Protein AF-0000000082576721 (afdb_homodimer)

pLDDT: mean 96.56, std 5.92, range [49.25, 98.94]

Organism: NCBI:txid68569

InterPro domains:
  IPR004360 Glyoxalase/fosfomycin resistance/dioxygenase domain [PF00903] (8-111)
  IPR029068 Glyoxalase/Bleomycin resistance protein/Dihydroxybiphenyl dioxygenase [G3DSA:3.10.180.10] (2-117)
  IPR029068 Glyoxalase/Bleomycin resistance protein/Dihydroxybiphenyl dioxygenase [SSF54593] (7-113)
  IPR037523 Vicinal oxygen chelate (VOC), core domain [PS51819] (2-115)

Radius of gyration: 17.04 Å; Cα contacts (8 Å, |Δi|>4): 526; chains: 2; bounding box: 40×46×40 Å

Secondary structure (DSSP, 8-state):
----EEEEEEEESSHHHHHHHHHHHT-EEEEE-SSEEEEE-SSS-EEEEEEPPTT-S-TT----EEEEE-S-HHHHHHHTGGGBSSTT-SEE-TTSEEEEEEE-TT--EEEEEEE--/----EEEEEEEESSHHHHHHHHHHHT-EEEEE-SSEEEEE-SSS-EEEEEEPPTT-S-TT----EEEEE-S-HHHHHHHTGGGBSSTT-SEE-TTSEEEEEEE-TT--EEEEEEE--

Solvent-accessible surface area (backbone atoms only — not comparable to full-atom values): 12532 Å² total; per-residue (Å²): 134,86,61,44,36,37,27,38,31,42,54,24,88,47,57,66,60,42,49,55,53,44,39,54,62,53,37,41,85,73,45,79,65,82,60,34,34,36,32,29,50,89,70,49,39,46,38,33,41,30,61,40,61,87,80,47,74,43,84,90,45,41,67,43,34,36,39,36,36,28,86,56,39,67,63,41,42,67,61,43,56,91,53,42,66,48,89,80,44,68,39,79,43,95,88,45,29,35,30,39,39,32,64,47,90,63,37,36,40,36,33,37,19,33,78,54,132,132,87,60,44,36,36,28,40,31,42,53,24,90,48,57,66,62,43,49,54,51,45,40,55,63,54,37,40,84,73,45,80,66,82,59,34,33,35,32,27,50,90,68,48,39,45,39,33,41,30,61,40,61,87,81,47,74,43,83,92,45,38,67,41,32,36,38,36,36,28,86,56,41,66,65,42,44,68,60,42,56,90,53,41,68,47,89,82,43,69,38,79,44,94,88,46,30,34,29,38,40,34,65,47,91,64,37,36,39,37,33,38,20,34,78,53,130

Sequence (234 aa):
MEEHRATTILPCNDLNASLAFYVRLGFRLVSDYGDYKILDDGKGWHLHLNKAVLGWLVPGHNPFGIYLYTDDVDGVADRVRELIIEKEGPSLKPWGCYEFAVSDPDGTLVRIGRIASMEEHRATTILPCNDLNASLAFYVRLGFRLVSDYGDYKILDDGKGWHLHLNKAVLGWLVPGHNPFGIYLYTDDVDGVADRVRELIIEKEGPSLKPWGCYEFAVSDPDGTLVRIGRIAS

Nearest PDB structures (foldseek):
  2zw7-assembly1_B  TM=7.803E-01  e=1.151E-06  Streptomyces verticillus
  2qnt-assembly1_A-2  TM=7.579E-01  e=8.924E-07  Agrobacterium fabrum str. C58
  2i7r-assembly1_B  TM=7.294E-01  e=2.630E-06  Streptococcus pneumoniae
  2p7k-assembly1_B  TM=6.950E-01  e=2.012E-05  Listeria monocytogenes EGD-e
  2p7q-assembly4_D-2  TM=6.698E-01  e=5.221E-05  Listeria monocytogenes EGD-e

Foldseek 3Di:
DDDDDDEEEAEDQDPVQQQVQVVLLQKDWDDPPPQKTWIDNVPDHTYIYGHDDPPPQDAPPDPAEEEAEDPPQVVSCVSQVVQWPDPVGFDADPVQKGWTWGAGPSGYIYIYIYRHD/DDDDDDEEEAEDQDPVQQQVQVVLLQKDWDDPPPQKTWIDNVPDHTYIYGHDDPPPQDAPDDPAEEEAEDPPQVVSCVSQVVQWPDPVGFDADPVQKGWTWGAGPSGYIYIYIYGHD

Structure (mmCIF, N/CA/C/O backbone):
data_AF-0000000082576721-model_v1
#
loop_
_entity.id
_entity.type
_entity.pdbx_description
1 polymer 'Catechol 2,3-dioxygenase-like lactoylglutathione lyase family enzyme'
#
loop_
_atom_site.group_PDB
_atom_site.id
_atom_site.type_symbol
_atom_site.label_atom_id
_atom_site.label_alt_id
_atom_site.label_comp_id
_atom_site.label_asym_id
_atom_site.label_entity_id
_atom_site.label_seq_id
_atom_site.pdbx_PDB_ins_code
_atom_site.Cartn_x
_atom_site.Cartn_y
_atom_site.Cartn_z
_atom_site.occupancy
_atom_site.B_iso_or_equiv
_atom_site.auth_seq_id
_atom_site.auth_comp_id
_atom_site.auth_asym_id
_atom_site.auth_atom_id
_atom_site.pdbx_PDB_model_num
ATOM 1 N N . MET A 1 1 ? 10.344 -15.07 14.945 1 49.25 1 MET A N 1
ATOM 2 C CA . MET A 1 1 ? 8.906 -14.812 14.836 1 49.25 1 MET A CA 1
ATOM 3 C C . MET A 1 1 ? 8.523 -14.547 13.383 1 49.25 1 MET A C 1
ATOM 5 O O . MET A 1 1 ? 9.281 -13.922 12.641 1 49.25 1 MET A O 1
ATOM 9 N N . GLU A 1 2 ? 7.441 -15.297 12.859 1 69.56 2 GLU A N 1
ATOM 10 C CA . GLU A 1 2 ? 6.984 -15.43 11.477 1 69.56 2 GLU A CA 1
ATOM 11 C C . GLU A 1 2 ? 6.391 -14.117 10.969 1 69.56 2 GLU A C 1
ATOM 13 O O . GLU A 1 2 ? 5.539 -13.516 11.625 1 69.56 2 GLU A O 1
ATOM 18 N N . GLU A 1 3 ? 7.152 -13.43 10.055 1 89.75 3 GLU A N 1
ATOM 19 C CA . GLU A 1 3 ? 6.656 -12.18 9.5 1 89.75 3 GLU A CA 1
ATOM 20 C C . GLU A 1 3 ? 5.445 -12.414 8.602 1 89.75 3 GLU A C 1
ATOM 22 O O . GLU A 1 3 ? 5.488 -13.258 7.707 1 89.75 3 GLU A O 1
ATOM 27 N N . HIS A 1 4 ? 4.309 -11.82 8.945 1 97.69 4 HIS A N 1
ATOM 28 C CA . HIS A 1 4 ? 3.1 -11.867 8.133 1 97.69 4 HIS A CA 1
ATOM 29 C C . HIS A 1 4 ? 2.422 -10.508 8.07 1 97.69 4 HIS A C 1
ATOM 31 O O . HIS A 1 4 ? 1.721 -10.109 9 1 97.69 4 HIS A O 1
ATOM 37 N N . ARG A 1 5 ? 2.73 -9.789 6.941 1 98.12 5 ARG A N 1
ATOM 38 C CA . ARG A 1 5 ? 2.178 -8.445 6.77 1 98.12 5 ARG A CA 1
ATOM 39 C C . ARG A 1 5 ? 2.133 -8.055 5.297 1 98.12 5 ARG A C 1
ATOM 41 O O . ARG A 1 5 ? 2.943 -8.531 4.496 1 98.12 5 ARG A O 1
ATOM 48 N N . ALA A 1 6 ? 1.18 -7.297 4.938 1 98.75 6 ALA A N 1
ATOM 49 C CA . ALA A 1 6 ? 1.124 -6.656 3.627 1 98.75 6 ALA A CA 1
ATOM 50 C C . ALA A 1 6 ? 1.754 -5.266 3.668 1 98.75 6 ALA A C 1
ATOM 52 O O . ALA A 1 6 ? 1.408 -4.449 4.523 1 98.75 6 ALA A O 1
ATOM 53 N N . THR A 1 7 ? 2.688 -5.039 2.785 1 98.81 7 THR A N 1
ATOM 54 C CA . THR A 1 7 ? 3.391 -3.762 2.793 1 98.81 7 THR A CA 1
ATOM 55 C C . THR A 1 7 ? 3.295 -3.086 1.428 1 98.81 7 THR A C 1
ATOM 57 O O . THR A 1 7 ? 3.453 -3.736 0.393 1 98.81 7 THR A O 1
ATOM 60 N N . THR A 1 8 ? 2.982 -1.83 1.458 1 98.88 8 THR A N 1
ATOM 61 C CA . THR A 1 8 ? 2.928 -1.017 0.248 1 98.88 8 THR A CA 1
ATOM 62 C C . THR A 1 8 ? 4.324 -0.811 -0.33 1 98.88 8 THR A C 1
ATOM 64 O O . THR A 1 8 ? 5.273 -0.54 0.409 1 98.88 8 THR A O 1
ATOM 67 N N . ILE A 1 9 ? 4.488 -0.984 -1.57 1 98.75 9 ILE A N 1
ATOM 68 C CA . ILE A 1 9 ? 5.652 -0.532 -2.32 1 98.75 9 ILE A CA 1
ATOM 69 C C . ILE A 1 9 ? 5.289 0.698 -3.15 1 98.75 9 ILE A C 1
ATOM 71 O O . ILE A 1 9 ? 4.551 0.596 -4.129 1 98.75 9 ILE A O 1
ATOM 75 N N . LEU A 1 10 ? 5.82 1.756 -2.771 1 98.56 10 LEU A N 1
ATOM 76 C CA . LEU A 1 10 ? 5.445 3.029 -3.373 1 98.56 10 LEU A CA 1
ATOM 77 C C . LEU A 1 10 ? 6.5 3.494 -4.371 1 98.56 10 LEU A C 1
ATOM 79 O O . LEU A 1 10 ? 7.664 3.678 -4.008 1 98.56 10 LEU A O 1
ATOM 83 N N . PRO A 1 11 ? 6.117 3.664 -5.641 1 98.31 11 PRO A N 1
ATOM 84 C CA . PRO A 1 11 ? 7.039 4.246 -6.613 1 98.31 11 PRO A CA 1
ATOM 85 C C . PRO A 1 11 ? 7.273 5.738 -6.387 1 98.31 11 PRO A C 1
ATOM 87 O O . PRO A 1 11 ? 6.34 6.469 -6.059 1 98.31 11 PRO A O 1
ATOM 90 N N . CYS A 1 12 ? 8.469 6.125 -6.523 1 98.25 12 CYS A N 1
ATOM 91 C CA . CYS A 1 12 ? 8.852 7.508 -6.266 1 98.25 12 CYS A CA 1
ATOM 92 C C . CYS A 1 12 ? 9.68 8.07 -7.414 1 98.25 12 CYS A C 1
ATOM 94 O O . CYS A 1 12 ? 10.656 7.449 -7.844 1 98.25 12 CYS A O 1
ATOM 96 N N . ASN A 1 13 ? 9.258 9.242 -7.926 1 97.75 13 ASN A N 1
ATOM 97 C CA . ASN A 1 13 ? 10.094 9.93 -8.898 1 97.75 13 ASN A CA 1
ATOM 98 C C . ASN A 1 13 ? 11.391 10.438 -8.266 1 97.75 13 ASN A C 1
ATOM 100 O O . ASN A 1 13 ? 12.438 10.438 -8.914 1 97.75 13 ASN A O 1
ATOM 104 N N . ASP A 1 14 ? 11.344 10.906 -7.086 1 98 14 ASP A N 1
ATOM 105 C CA . ASP A 1 14 ? 12.461 11.383 -6.277 1 98 14 ASP A CA 1
ATOM 106 C C . ASP A 1 14 ? 12.477 10.711 -4.906 1 98 14 ASP A C 1
ATOM 108 O O . ASP A 1 14 ? 11.766 11.141 -3.992 1 98 14 ASP A O 1
ATOM 112 N N . LEU A 1 15 ? 13.367 9.719 -4.727 1 98.31 15 LEU A N 1
ATOM 113 C CA . LEU A 1 15 ? 13.398 8.898 -3.523 1 98.31 15 LEU A CA 1
ATOM 114 C C . LEU A 1 15 ? 13.758 9.734 -2.303 1 98.31 15 LEU A C 1
ATOM 116 O O . LEU A 1 15 ? 13.25 9.5 -1.206 1 98.31 15 LEU A O 1
ATOM 120 N N . ASN A 1 16 ? 14.633 10.633 -2.52 1 98.38 16 ASN A N 1
ATOM 121 C CA . ASN A 1 16 ? 15.031 11.469 -1.396 1 98.38 16 ASN A CA 1
ATOM 122 C C . ASN A 1 16 ? 13.883 12.352 -0.907 1 98.38 16 ASN A C 1
ATOM 124 O O . ASN A 1 16 ? 13.68 12.5 0.299 1 98.38 16 ASN A O 1
ATOM 128 N N . ALA A 1 17 ? 13.141 12.961 -1.809 1 98.56 17 ALA A N 1
ATOM 129 C CA . ALA A 1 17 ? 11.984 13.773 -1.44 1 98.56 17 ALA A CA 1
ATOM 130 C C . ALA A 1 17 ? 10.93 12.93 -0.731 1 98.56 17 ALA A C 1
ATOM 132 O O . ALA A 1 17 ? 10.352 13.359 0.27 1 98.56 17 ALA A O 1
ATOM 133 N N . SER A 1 18 ? 10.703 11.742 -1.278 1 98.75 18 SER A N 1
ATOM 134 C CA . SER A 1 18 ? 9.734 10.844 -0.664 1 98.75 18 SER A CA 1
ATOM 135 C C . SER A 1 18 ? 10.18 10.406 0.726 1 98.75 18 SER A C 1
ATOM 137 O O . SER A 1 18 ? 9.391 10.406 1.67 1 98.75 18 SER A O 1
ATOM 139 N N . LEU A 1 19 ? 11.453 10.016 0.826 1 98.81 19 LEU A N 1
ATOM 140 C CA . LEU A 1 19 ? 11.984 9.625 2.129 1 98.81 19 LEU A CA 1
ATOM 141 C C . LEU A 1 19 ? 11.789 10.742 3.148 1 98.81 19 LEU A C 1
ATOM 143 O O . LEU A 1 19 ? 11.305 10.5 4.254 1 98.81 19 LEU A O 1
ATOM 147 N N . ALA A 1 20 ? 12.141 11.969 2.816 1 98.81 20 ALA A N 1
ATOM 148 C CA . ALA A 1 20 ? 12 13.117 3.713 1 98.81 20 ALA A CA 1
ATOM 149 C C . ALA A 1 20 ? 10.547 13.305 4.141 1 98.81 20 ALA A C 1
ATOM 151 O O . ALA A 1 20 ? 10.273 13.57 5.309 1 98.81 20 ALA A O 1
ATOM 152 N N . PHE A 1 21 ? 9.672 13.133 3.209 1 98.88 21 PHE A N 1
ATOM 153 C CA . PHE A 1 21 ? 8.242 13.273 3.463 1 98.88 21 PHE A CA 1
ATOM 154 C C . PHE A 1 21 ? 7.766 12.25 4.488 1 98.88 21 PHE A C 1
ATOM 156 O O . PHE A 1 21 ? 7.133 12.609 5.484 1 98.88 21 PHE A O 1
ATOM 163 N N . TYR A 1 22 ? 8.062 11.031 4.281 1 98.88 22 TYR A N 1
ATOM 164 C CA . TYR A 1 22 ? 7.535 9.969 5.133 1 98.88 22 TYR A CA 1
ATOM 165 C C . TYR A 1 22 ? 8.234 9.961 6.484 1 98.88 22 TYR A C 1
ATOM 167 O O . TYR A 1 22 ? 7.637 9.594 7.5 1 98.88 22 TYR A O 1
ATOM 175 N N . VAL A 1 23 ? 9.516 10.375 6.535 1 98.81 23 VAL A N 1
ATOM 176 C CA . VAL A 1 23 ? 10.18 10.547 7.82 1 98.81 23 VAL A CA 1
ATOM 177 C C . VAL A 1 23 ? 9.453 11.617 8.633 1 98.81 23 VAL A C 1
ATOM 179 O O . VAL A 1 23 ? 9.266 11.461 9.844 1 98.81 23 VAL A O 1
ATOM 182 N N . ARG A 1 24 ? 9.008 12.672 7.969 1 98.5 24 ARG A N 1
ATOM 183 C CA . ARG A 1 24 ? 8.258 13.727 8.648 1 98.5 24 ARG A CA 1
ATOM 184 C C . ARG A 1 24 ? 6.961 13.18 9.234 1 98.5 24 ARG A C 1
ATOM 186 O O . ARG A 1 24 ? 6.516 13.633 10.297 1 98.5 24 ARG A O 1
ATOM 193 N N . LEU A 1 25 ? 6.414 12.219 8.594 1 98.62 25 LEU A N 1
ATOM 194 C CA . LEU A 1 25 ? 5.176 11.625 9.094 1 98.62 25 LEU A CA 1
ATOM 195 C C . LEU A 1 25 ? 5.441 10.75 10.312 1 98.62 25 LEU A C 1
ATOM 197 O O . LEU A 1 25 ? 4.523 10.453 11.078 1 98.62 25 LEU A O 1
ATOM 201 N N . GLY A 1 26 ? 6.664 10.203 10.414 1 98.56 26 GLY A N 1
ATOM 202 C CA . GLY A 1 26 ? 6.977 9.383 11.57 1 98.56 26 GLY A CA 1
ATOM 203 C C . GLY A 1 26 ? 7.676 8.086 11.211 1 98.56 26 GLY A C 1
ATOM 204 O O . GLY A 1 26 ? 8.016 7.297 12.094 1 98.56 26 GLY A O 1
ATOM 205 N N . PHE A 1 27 ? 7.891 7.898 9.938 1 98.81 27 PHE A N 1
ATOM 206 C CA . PHE A 1 27 ? 8.656 6.73 9.523 1 98.81 27 PHE A CA 1
ATOM 207 C C . PHE A 1 27 ? 10.148 6.938 9.781 1 98.81 27 PHE A C 1
ATOM 209 O O . PHE A 1 27 ? 10.594 8.07 9.969 1 98.81 27 PHE A O 1
ATOM 216 N N . ARG A 1 28 ? 10.828 5.805 9.781 1 98.69 28 ARG A N 1
ATOM 217 C CA . ARG A 1 28 ? 12.289 5.789 9.812 1 98.69 28 ARG A CA 1
ATOM 218 C C . ARG A 1 28 ? 12.852 4.871 8.727 1 98.69 28 ARG A C 1
ATOM 220 O O . ARG A 1 28 ? 12.242 3.857 8.391 1 98.69 28 ARG A O 1
ATOM 227 N N . LEU A 1 29 ? 13.961 5.242 8.219 1 98.75 29 LEU A N 1
ATOM 228 C CA . LEU A 1 29 ? 14.672 4.398 7.266 1 98.75 29 LEU A CA 1
ATOM 229 C C . LEU A 1 29 ? 15.289 3.188 7.965 1 98.75 29 LEU A C 1
ATOM 231 O O . LEU A 1 29 ? 16.062 3.34 8.906 1 98.75 29 LEU A O 1
ATOM 235 N N . VAL A 1 30 ? 14.977 2.037 7.539 1 98.31 30 VAL A N 1
ATOM 236 C CA . VAL A 1 30 ? 15.445 0.795 8.148 1 98.31 30 VAL A CA 1
ATOM 237 C C . VAL A 1 30 ? 16.516 0.162 7.266 1 98.31 30 VAL A C 1
ATOM 239 O O . VAL A 1 30 ? 17.484 -0.405 7.77 1 98.31 30 VAL A O 1
ATOM 242 N N . SER A 1 31 ? 16.266 0.144 6.02 1 97.81 31 SER A N 1
ATOM 243 C CA . SER A 1 31 ? 17.203 -0.39 5.043 1 97.81 31 SER A CA 1
ATOM 244 C C . SER A 1 31 ? 17.266 0.488 3.797 1 97.81 31 SER A C 1
ATOM 246 O O . SER A 1 31 ? 16.234 0.991 3.334 1 97.81 31 SER A O 1
ATOM 248 N N . ASP A 1 32 ? 18.469 0.645 3.26 1 98.06 32 ASP A N 1
ATOM 249 C CA . ASP A 1 32 ? 18.719 1.445 2.066 1 98.06 32 ASP A CA 1
ATOM 250 C C . ASP A 1 32 ? 19.469 0.634 1.013 1 98.06 32 ASP A C 1
ATOM 252 O O . ASP A 1 32 ? 20.656 0.361 1.165 1 98.06 32 ASP A O 1
ATOM 256 N N . TYR A 1 33 ? 18.719 0.35 -0.047 1 96.69 33 TYR A N 1
ATOM 257 C CA . TYR A 1 33 ? 19.312 -0.427 -1.132 1 96.69 33 TYR A CA 1
ATOM 258 C C . TYR A 1 33 ? 19.469 0.422 -2.389 1 96.69 33 TYR A C 1
ATOM 260 O O . TYR A 1 33 ? 19.359 -0.088 -3.506 1 96.69 33 TYR A O 1
ATOM 268 N N . GLY A 1 34 ? 19.672 1.679 -2.166 1 97.06 34 GLY A N 1
ATOM 269 C CA . GLY A 1 34 ? 19.781 2.607 -3.279 1 97.06 34 GLY A CA 1
ATOM 270 C C . GLY A 1 34 ? 18.438 2.984 -3.879 1 97.06 34 GLY A C 1
ATOM 271 O O . GLY A 1 34 ? 17.781 3.9 -3.393 1 97.06 34 GLY A O 1
ATOM 272 N N . ASP A 1 35 ? 18.016 2.135 -4.84 1 97.5 35 ASP A N 1
ATOM 273 C CA . ASP A 1 35 ? 16.766 2.439 -5.527 1 97.5 35 ASP A CA 1
ATOM 274 C C . ASP A 1 35 ? 15.578 1.782 -4.824 1 97.5 35 ASP A C 1
ATOM 276 O O . ASP A 1 35 ? 14.461 1.81 -5.332 1 97.5 35 ASP A O 1
ATOM 280 N N . TYR A 1 36 ? 15.883 1.23 -3.695 1 98.06 36 TYR A N 1
ATOM 281 C CA . TYR A 1 36 ? 14.875 0.569 -2.875 1 98.06 36 TYR A CA 1
ATOM 282 C C . TYR A 1 36 ? 15.117 0.83 -1.394 1 98.06 36 TYR A C 1
ATOM 284 O O . TYR A 1 36 ? 16.219 0.583 -0.886 1 98.06 36 TYR A O 1
ATOM 292 N N . LYS A 1 37 ? 14.117 1.356 -0.72 1 98.69 37 LYS A N 1
ATOM 293 C CA . LYS A 1 37 ? 14.25 1.724 0.687 1 98.69 37 LYS A CA 1
ATOM 294 C C . LYS A 1 37 ? 13.133 1.114 1.522 1 98.69 37 LYS A C 1
ATOM 296 O O . LYS A 1 37 ? 11.977 1.076 1.09 1 98.69 37 LYS A O 1
ATOM 301 N N . ILE A 1 38 ? 13.5 0.633 2.643 1 98.62 38 ILE A N 1
ATOM 302 C CA . ILE A 1 38 ? 12.531 0.065 3.578 1 98.62 38 ILE A CA 1
ATOM 303 C C . ILE A 1 38 ? 12.398 0.975 4.797 1 98.62 38 ILE A C 1
ATOM 305 O O . ILE A 1 38 ? 13.398 1.387 5.387 1 98.62 38 ILE A O 1
ATOM 309 N N . LEU A 1 39 ? 11.156 1.333 5.082 1 98.94 39 LEU A N 1
ATOM 310 C CA . LEU A 1 39 ? 10.844 2.205 6.211 1 98.94 39 LEU A CA 1
ATOM 311 C C . LEU A 1 39 ? 9.898 1.515 7.191 1 98.94 39 LEU A C 1
ATOM 313 O O . LEU A 1 39 ? 9.141 0.625 6.805 1 98.94 39 LEU A O 1
ATOM 317 N N . ASP A 1 40 ? 9.977 1.871 8.414 1 98.75 40 ASP A N 1
ATOM 318 C CA . ASP A 1 40 ? 8.953 1.562 9.406 1 98.75 40 ASP A CA 1
ATOM 319 C C . ASP A 1 40 ? 8.922 2.615 10.516 1 98.75 40 ASP A C 1
ATOM 321 O O . ASP A 1 40 ? 9.625 3.623 10.438 1 98.75 40 ASP A O 1
ATOM 325 N N . ASP A 1 41 ? 7.961 2.447 11.438 1 98.5 41 ASP A N 1
ATOM 326 C CA . ASP A 1 41 ? 7.926 3.408 12.539 1 98.5 41 ASP A CA 1
ATOM 327 C C . ASP A 1 41 ? 8.164 2.721 13.875 1 98.5 41 ASP A C 1
ATOM 329 O O . ASP A 1 41 ? 8.008 3.338 14.938 1 98.5 41 ASP A O 1
ATOM 333 N N . GLY A 1 42 ? 8.438 1.393 13.906 1 97.44 42 GLY A N 1
ATOM 334 C CA . GLY A 1 42 ? 8.68 0.628 15.117 1 97.44 42 GLY A CA 1
ATOM 335 C C . GLY A 1 42 ? 7.414 0.279 15.875 1 97.44 42 GLY A C 1
ATOM 336 O O . GLY A 1 42 ? 7.469 -0.348 16.938 1 97.44 42 GLY A O 1
ATOM 337 N N . LYS A 1 43 ? 6.32 0.685 15.352 1 97.19 43 LYS A N 1
ATOM 338 C CA . LYS A 1 43 ? 5.066 0.481 16.062 1 97.19 43 LYS A CA 1
ATOM 339 C C . LYS A 1 43 ? 4.074 -0.323 15.234 1 97.19 43 LYS A C 1
ATOM 341 O O . LYS A 1 43 ? 3.045 -0.771 15.742 1 97.19 43 LYS A O 1
ATOM 346 N N . GLY A 1 44 ? 4.348 -0.425 13.891 1 97.62 44 GLY A N 1
ATOM 347 C CA . GLY A 1 44 ? 3.42 -1.188 13.07 1 97.62 44 GLY A CA 1
ATOM 348 C C . GLY A 1 44 ? 3.342 -0.689 11.641 1 97.62 44 GLY A C 1
ATOM 349 O O . GLY A 1 44 ? 2.846 -1.395 10.758 1 97.62 44 GLY A O 1
ATOM 350 N N . TRP A 1 45 ? 3.814 0.521 11.391 1 98.69 45 TRP A N 1
ATOM 351 C CA . TRP A 1 45 ? 3.859 1.021 10.016 1 98.69 45 TRP A CA 1
ATOM 352 C C . TRP A 1 45 ? 5.043 0.429 9.266 1 98.69 45 TRP A C 1
ATOM 354 O O . TRP A 1 45 ? 6.16 0.39 9.781 1 98.69 45 TRP A O 1
ATOM 364 N N . HIS A 1 46 ? 4.73 -0.048 8.109 1 98.75 46 HIS A N 1
ATOM 365 C CA . HIS A 1 46 ? 5.754 -0.501 7.172 1 98.75 46 HIS A CA 1
ATOM 366 C C . HIS A 1 46 ? 5.504 0.053 5.773 1 98.75 46 HIS A C 1
ATOM 368 O O . HIS A 1 46 ? 4.359 0.135 5.328 1 98.75 46 HIS A O 1
ATOM 374 N N . LEU A 1 47 ? 6.59 0.404 5.125 1 98.88 47 LEU A N 1
ATOM 375 C CA . LEU A 1 47 ? 6.516 1.005 3.797 1 98.88 47 LEU A CA 1
ATOM 376 C C . LEU A 1 47 ? 7.793 0.736 3.008 1 98.88 47 LEU A C 1
ATOM 378 O O . LEU A 1 47 ? 8.898 0.846 3.547 1 98.88 47 LEU A O 1
ATOM 382 N N . HIS A 1 48 ? 7.648 0.329 1.834 1 98.88 48 HIS A N 1
ATOM 383 C CA . HIS A 1 48 ? 8.758 0.3 0.892 1 98.88 48 HIS A CA 1
ATOM 384 C C . HIS A 1 48 ? 8.656 1.436 -0.12 1 98.88 48 HIS A C 1
ATOM 386 O O . HIS A 1 48 ? 7.562 1.742 -0.604 1 98.88 48 HIS A O 1
ATOM 392 N N . LEU A 1 49 ? 9.758 2.059 -0.377 1 98.81 49 LEU A N 1
ATOM 393 C CA . LEU A 1 49 ? 9.883 3.018 -1.471 1 98.81 49 LEU A CA 1
ATOM 394 C C . LEU A 1 49 ? 10.781 2.467 -2.576 1 98.81 49 LEU A C 1
ATOM 396 O O . LEU A 1 49 ? 11.797 1.833 -2.299 1 98.81 49 LEU A O 1
ATOM 400 N N . ASN A 1 50 ? 10.391 2.654 -3.785 1 98.44 50 ASN A N 1
ATOM 401 C CA . ASN A 1 50 ? 11.266 2.287 -4.895 1 98.44 50 ASN A CA 1
ATOM 402 C C . ASN A 1 50 ? 11.266 3.355 -5.984 1 98.44 50 ASN A C 1
ATOM 404 O O . ASN A 1 50 ? 10.32 4.145 -6.086 1 98.44 50 ASN A O 1
ATOM 408 N N . LYS A 1 51 ? 12.375 3.342 -6.727 1 98.19 51 LYS A N 1
ATOM 409 C CA . LYS A 1 51 ? 12.469 4.285 -7.836 1 98.19 51 LYS A CA 1
ATOM 410 C C . LYS A 1 51 ? 11.438 3.973 -8.914 1 98.19 51 LYS A C 1
ATOM 412 O O . LYS A 1 51 ? 11.391 2.854 -9.43 1 98.19 51 LYS A O 1
ATOM 417 N N . ALA A 1 52 ? 10.664 5.008 -9.25 1 97.5 52 ALA A N 1
ATOM 418 C CA . ALA A 1 52 ? 9.641 4.824 -10.281 1 97.5 52 ALA A CA 1
ATOM 419 C C . ALA A 1 52 ? 10.273 4.734 -11.664 1 97.5 52 ALA A C 1
ATOM 421 O O . ALA A 1 52 ? 11.305 5.363 -11.93 1 97.5 52 ALA A O 1
ATOM 422 N N . VAL A 1 53 ? 9.602 3.928 -12.484 1 94.88 53 VAL A N 1
ATOM 423 C CA . VAL A 1 53 ? 9.93 4.016 -13.898 1 94.88 53 VAL A CA 1
ATOM 424 C C . VAL A 1 53 ? 9.594 5.41 -14.422 1 94.88 53 VAL A C 1
ATOM 426 O O . VAL A 1 53 ? 8.5 5.922 -14.18 1 94.88 53 VAL A O 1
ATOM 429 N N . LEU A 1 54 ? 10.57 5.922 -15.109 1 92.94 54 LEU A N 1
ATOM 430 C CA . LEU A 1 54 ? 10.391 7.285 -15.586 1 92.94 54 LEU A CA 1
ATOM 431 C C . LEU A 1 54 ? 9.117 7.41 -16.422 1 92.94 54 LEU A C 1
ATOM 433 O O . LEU A 1 54 ? 8.875 6.605 -17.312 1 92.94 54 LEU A O 1
ATOM 437 N N . GLY A 1 55 ? 8.305 8.352 -16.047 1 92.31 55 GLY A N 1
ATOM 438 C CA . GLY A 1 55 ? 7.113 8.648 -16.828 1 92.31 55 GLY A CA 1
ATOM 439 C C . GLY A 1 55 ? 5.891 7.875 -16.375 1 92.31 55 GLY A C 1
ATOM 440 O O . GLY A 1 55 ? 4.781 8.133 -16.844 1 92.31 55 GLY A O 1
ATOM 441 N N . TRP A 1 56 ? 6.043 6.996 -15.438 1 92.88 56 TRP A N 1
ATOM 442 C CA . TRP A 1 56 ? 4.926 6.141 -15.062 1 92.88 56 TRP A CA 1
ATOM 443 C C . TRP A 1 56 ? 4.059 6.812 -14 1 92.88 56 TRP A C 1
ATOM 445 O O . TRP A 1 56 ? 2.893 6.449 -13.828 1 92.88 56 TRP A O 1
ATOM 455 N N . LEU A 1 57 ? 4.621 7.668 -13.242 1 93.38 57 LEU A N 1
ATOM 456 C CA . LEU A 1 57 ? 3.842 8.492 -12.328 1 93.38 57 LEU A CA 1
ATOM 457 C C . LEU A 1 57 ? 3.451 9.812 -12.984 1 93.38 57 LEU A C 1
ATOM 459 O O . LEU A 1 57 ? 4.301 10.68 -13.211 1 93.38 57 LEU A O 1
ATOM 463 N N . VAL A 1 58 ? 2.189 9.906 -13.188 1 86.69 58 VAL A N 1
ATOM 464 C CA . VAL A 1 58 ? 1.69 11.094 -13.867 1 86.69 58 VAL A CA 1
ATOM 465 C C . VAL A 1 58 ? 1.291 12.148 -12.836 1 86.69 58 VAL A C 1
ATOM 467 O O . VAL A 1 58 ? 0.41 11.914 -12.008 1 86.69 58 VAL A O 1
ATOM 470 N N . PRO A 1 59 ? 1.927 13.305 -12.93 1 88.19 59 PRO A N 1
ATOM 471 C CA . PRO A 1 59 ? 1.588 14.352 -11.969 1 88.19 59 PRO A CA 1
ATOM 472 C C . PRO A 1 59 ? 0.099 14.695 -11.961 1 88.19 59 PRO A C 1
ATOM 474 O O . PRO A 1 59 ? -0.507 14.844 -13.031 1 88.19 59 PRO A O 1
ATOM 477 N N . GLY A 1 60 ? -0.45 14.75 -10.828 1 89.19 60 GLY A N 1
ATOM 478 C CA . GLY A 1 60 ? -1.836 15.164 -10.68 1 89.19 60 GLY A CA 1
ATOM 479 C C . GLY A 1 60 ? -2.822 14.031 -10.906 1 89.19 60 GLY A C 1
ATOM 480 O O . GLY A 1 60 ? -4.031 14.219 -10.75 1 89.19 60 GLY A O 1
ATOM 481 N N . HIS A 1 61 ? -2.322 12.859 -11.297 1 91.06 61 HIS A N 1
ATOM 482 C CA . HIS A 1 61 ? -3.193 11.727 -11.594 1 91.06 61 HIS A CA 1
ATOM 483 C C . HIS A 1 61 ? -2.721 10.469 -10.875 1 91.06 61 HIS A C 1
ATOM 485 O O . HIS A 1 61 ? -2.693 9.383 -11.461 1 91.06 61 HIS A O 1
ATOM 491 N N . ASN A 1 62 ? -2.264 10.672 -9.711 1 93.88 62 ASN A N 1
ATOM 492 C CA . ASN A 1 62 ? -1.879 9.5 -8.922 1 93.88 62 ASN A CA 1
ATOM 493 C C . ASN A 1 62 ? -3.064 8.93 -8.156 1 93.88 62 ASN A C 1
ATOM 495 O O . ASN A 1 62 ? -3.559 9.555 -7.215 1 93.88 62 ASN A O 1
ATOM 499 N N . PRO A 1 63 ? -3.518 7.738 -8.531 1 94.56 63 PRO A N 1
ATOM 500 C CA . PRO A 1 63 ? -4.73 7.203 -7.902 1 94.56 63 PRO A CA 1
ATOM 501 C C . PRO A 1 63 ? -4.438 6.422 -6.625 1 94.56 63 PRO A C 1
ATOM 503 O O . PRO A 1 63 ? -5.363 5.949 -5.957 1 94.56 63 PRO A O 1
ATOM 506 N N . PHE A 1 64 ? -3.307 6.242 -6.258 1 95.69 64 PHE A N 1
ATOM 507 C CA . PHE A 1 64 ? -2.92 5.352 -5.172 1 95.69 64 PHE A CA 1
ATOM 508 C C . PHE A 1 64 ? -3.059 6.047 -3.822 1 95.69 64 PHE A C 1
ATOM 510 O O . PHE A 1 64 ? -2.98 7.273 -3.74 1 95.69 64 PHE A O 1
ATOM 517 N N . GLY A 1 65 ? -3.34 5.23 -2.812 1 98.06 65 GLY A N 1
ATOM 518 C CA . GLY A 1 65 ? -3.453 5.762 -1.463 1 98.06 65 GLY A CA 1
ATOM 519 C C . GLY A 1 65 ? -2.881 4.836 -0.407 1 98.06 65 GLY A C 1
ATOM 520 O O . GLY A 1 65 ? -2.609 3.666 -0.682 1 98.06 65 GLY A O 1
ATOM 521 N N . ILE A 1 66 ? -2.631 5.371 0.737 1 98.75 66 ILE A N 1
ATOM 522 C CA . ILE A 1 66 ? -2.24 4.66 1.949 1 98.75 66 ILE A CA 1
ATOM 523 C C . ILE A 1 66 ? -3.064 5.164 3.131 1 98.75 66 ILE A C 1
ATOM 525 O O . ILE A 1 66 ? -3.33 6.363 3.244 1 98.75 66 ILE A O 1
ATOM 529 N N . TYR A 1 67 ? -3.494 4.25 3.922 1 98.81 67 TYR A N 1
ATOM 530 C CA . TYR A 1 67 ? -4.109 4.613 5.191 1 98.81 67 TYR A CA 1
ATOM 531 C C . TYR A 1 67 ? -3.199 4.258 6.359 1 98.81 67 TYR A C 1
ATOM 533 O O . TYR A 1 67 ? -2.867 3.086 6.562 1 98.81 67 TYR A O 1
ATOM 541 N N . LEU A 1 68 ? -2.783 5.223 7.078 1 98.88 68 LEU A N 1
ATOM 542 C CA . LEU A 1 68 ? -2.012 5.027 8.305 1 98.88 68 LEU A CA 1
ATOM 543 C C . LEU A 1 68 ? -2.916 5.078 9.531 1 98.88 68 LEU A C 1
ATOM 545 O O . LEU A 1 68 ? -3.299 6.16 9.984 1 98.88 68 LEU A O 1
ATOM 549 N N . TYR A 1 69 ? -3.197 3.928 10.039 1 98.75 69 TYR A N 1
ATOM 550 C CA . TYR A 1 69 ? -3.979 3.838 11.266 1 98.75 69 TYR A CA 1
ATOM 551 C C . TYR A 1 69 ? -3.123 4.18 12.484 1 98.75 69 TYR A C 1
ATOM 553 O O . TYR A 1 69 ? -2.031 3.631 12.656 1 98.75 69 TYR A O 1
ATOM 561 N N . THR A 1 70 ? -3.586 5.078 13.281 1 98.5 70 THR A N 1
ATOM 562 C CA . THR A 1 70 ? -2.896 5.43 14.516 1 98.5 70 THR A CA 1
ATOM 563 C C . THR A 1 70 ? -3.854 6.102 15.5 1 98.5 70 THR A C 1
ATOM 565 O O . THR A 1 70 ? -4.75 6.844 15.086 1 98.5 70 THR A O 1
ATOM 568 N N . ASP A 1 71 ? -3.629 5.828 16.75 1 97.5 71 ASP A N 1
ATOM 569 C CA . ASP A 1 71 ? -4.395 6.539 17.766 1 97.5 71 ASP A CA 1
ATOM 570 C C . ASP A 1 71 ? -3.912 7.98 17.906 1 97.5 71 ASP A C 1
ATOM 572 O O . ASP A 1 71 ? -4.656 8.852 18.375 1 97.5 71 ASP A O 1
ATOM 576 N N . ASP A 1 72 ? -2.67 8.242 17.469 1 97.75 72 ASP A N 1
ATOM 577 C CA . ASP A 1 72 ? -2.068 9.555 17.641 1 97.75 72 ASP A CA 1
ATOM 578 C C . ASP A 1 72 ? -2.227 10.414 16.391 1 97.75 72 ASP A C 1
ATOM 580 O O . ASP A 1 72 ? -1.247 10.953 15.867 1 97.75 72 ASP A O 1
ATOM 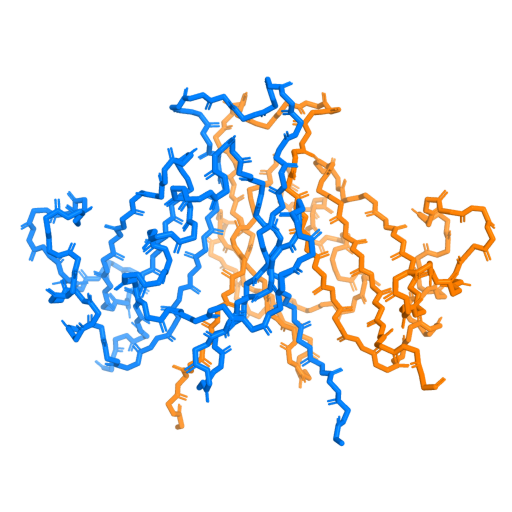584 N N . VAL A 1 73 ? -3.488 10.555 15.992 1 98.5 73 VAL A N 1
ATOM 585 C CA . VAL A 1 73 ? -3.793 11.328 14.797 1 98.5 73 VAL A CA 1
ATOM 586 C C . VAL A 1 73 ? -3.311 12.766 14.969 1 98.5 73 VAL A C 1
ATOM 588 O O . VAL A 1 73 ? -2.629 13.305 14.094 1 98.5 73 VAL A O 1
ATOM 591 N N . ASP A 1 74 ? -3.568 13.383 16.078 1 98.5 74 ASP A N 1
ATOM 592 C CA . ASP A 1 74 ? -3.232 14.781 16.312 1 98.5 74 ASP A CA 1
ATOM 593 C C . ASP A 1 74 ? -1.72 14.977 16.391 1 98.5 74 ASP A C 1
ATOM 595 O O . ASP A 1 74 ? -1.195 15.992 15.938 1 98.5 74 ASP A O 1
ATOM 599 N N . GLY A 1 75 ? -1.037 13.984 17 1 98.44 75 GLY A N 1
ATOM 600 C CA . GLY A 1 75 ? 0.414 14.07 17.047 1 98.44 75 GLY A CA 1
ATOM 601 C C . GLY A 1 75 ? 1.058 14.07 15.68 1 98.44 75 GLY A C 1
ATOM 602 O O . GLY A 1 75 ? 1.992 14.836 15.43 1 98.44 75 GLY A O 1
ATOM 603 N N . VAL A 1 76 ? 0.552 13.227 14.805 1 98.69 76 VAL A N 1
ATOM 604 C CA . VAL A 1 76 ? 1.077 13.203 13.438 1 98.69 76 VAL A CA 1
ATOM 605 C C . VAL A 1 76 ? 0.723 14.508 12.727 1 98.69 76 VAL A C 1
ATOM 607 O O . VAL A 1 76 ? 1.555 15.078 12.023 1 98.69 76 VAL A O 1
ATOM 610 N N . ALA A 1 77 ? -0.504 14.961 12.922 1 98.81 77 ALA A N 1
ATOM 611 C CA . ALA A 1 77 ? -0.95 16.203 12.297 1 98.81 77 ALA A CA 1
ATOM 612 C C . ALA A 1 77 ? -0.039 17.375 12.672 1 98.81 77 ALA A C 1
ATOM 614 O O . ALA A 1 77 ? 0.3 18.203 11.828 1 98.81 77 ALA A O 1
ATOM 615 N N . ASP A 1 78 ? 0.382 17.406 13.852 1 98.44 78 ASP A N 1
ATOM 616 C CA . ASP A 1 78 ? 1.232 18.484 14.336 1 98.44 78 ASP A CA 1
ATOM 617 C C . ASP A 1 78 ? 2.557 18.531 13.578 1 98.44 78 ASP A C 1
ATOM 619 O O . ASP A 1 78 ? 3.123 19.594 13.367 1 98.44 78 ASP A O 1
ATOM 623 N N . ARG A 1 79 ? 3 17.406 13.133 1 97.69 79 ARG A N 1
ATOM 624 C CA . ARG A 1 79 ? 4.293 17.312 12.461 1 97.69 79 ARG A CA 1
ATOM 625 C C . ARG A 1 79 ? 4.191 17.766 11.016 1 97.69 79 ARG A C 1
ATOM 627 O O . ARG A 1 79 ? 5.203 18.078 10.383 1 97.69 79 ARG A O 1
ATOM 634 N N . VAL A 1 80 ? 2.959 17.781 10.5 1 98.25 80 VAL A N 1
ATOM 635 C CA . VAL A 1 80 ? 2.824 18.031 9.07 1 98.25 80 VAL A CA 1
ATOM 636 C C . VAL A 1 80 ? 1.703 19.031 8.82 1 98.25 80 VAL A C 1
ATOM 638 O O . VAL A 1 80 ? 1.016 18.969 7.797 1 98.25 80 VAL A O 1
ATOM 641 N N . ARG A 1 81 ? 1.423 19.906 9.648 1 97.81 81 ARG A N 1
ATOM 642 C CA . ARG A 1 81 ? 0.276 20.812 9.625 1 97.81 81 ARG A CA 1
ATOM 643 C C . ARG A 1 81 ? 0.169 21.516 8.281 1 97.81 81 ARG A C 1
ATOM 645 O O . ARG A 1 81 ? -0.913 21.594 7.695 1 97.81 81 ARG A O 1
ATOM 652 N N . GLU A 1 82 ? 1.222 22 7.762 1 97.56 82 GLU A N 1
ATOM 653 C CA . GLU A 1 82 ? 1.229 22.828 6.555 1 97.56 82 GLU A CA 1
ATOM 654 C C . GLU A 1 82 ? 0.917 21.984 5.316 1 97.56 82 GLU A C 1
ATOM 656 O O . GLU A 1 82 ? 0.62 22.531 4.25 1 97.56 82 GLU A O 1
ATOM 661 N N . LEU A 1 83 ? 0.992 20.688 5.465 1 98 83 LEU A N 1
ATOM 662 C CA . LEU A 1 83 ? 0.789 19.797 4.332 1 98 83 LEU A CA 1
ATOM 663 C C . LEU A 1 83 ? -0.631 19.234 4.324 1 98 83 LEU A C 1
ATOM 665 O O . LEU A 1 83 ? -1.041 18.578 3.363 1 98 83 LEU A O 1
ATOM 669 N N . ILE A 1 84 ? -1.38 19.469 5.391 1 98.75 84 ILE A N 1
ATOM 670 C CA . ILE A 1 84 ? -2.715 18.891 5.512 1 98.75 84 ILE A CA 1
ATOM 671 C C . ILE A 1 84 ? -3.635 19.484 4.449 1 98.75 84 ILE A C 1
ATOM 673 O O . ILE A 1 84 ? -3.668 20.703 4.266 1 98.75 84 ILE A O 1
ATOM 677 N N . ILE A 1 85 ? -4.34 18.641 3.781 1 98.38 85 ILE A N 1
ATOM 678 C CA . ILE A 1 85 ? -5.195 19.047 2.67 1 98.38 85 ILE A CA 1
ATOM 679 C C . ILE A 1 85 ? -6.441 19.75 3.205 1 98.38 85 ILE A C 1
ATOM 681 O O . ILE A 1 85 ? -6.855 20.781 2.676 1 98.38 85 ILE A O 1
ATOM 685 N N . GLU A 1 86 ? -7.035 19.172 4.262 1 97.81 86 GLU A N 1
ATOM 686 C CA . GLU A 1 86 ? -8.266 19.719 4.832 1 97.81 86 GLU A CA 1
ATOM 687 C C . GLU A 1 86 ? -7.977 21 5.629 1 97.81 86 GLU A C 1
ATOM 689 O O . GLU A 1 86 ? -7.086 21 6.484 1 97.81 86 GLU A O 1
ATOM 694 N N . LYS A 1 87 ? -8.711 21.969 5.441 1 96.88 87 LYS A N 1
ATOM 695 C CA . LYS A 1 87 ? -8.523 23.25 6.137 1 96.88 87 LYS A CA 1
ATOM 696 C C . LYS A 1 87 ? -8.758 23.094 7.637 1 96.88 87 LYS A C 1
ATOM 698 O O . LYS A 1 87 ? -8.078 23.719 8.445 1 96.88 87 LYS A O 1
ATOM 703 N N . GLU A 1 88 ? -9.664 22.266 7.98 1 97.25 88 GLU A N 1
ATOM 704 C CA . GLU A 1 88 ? -10.039 22.125 9.383 1 97.25 88 GLU A CA 1
ATOM 705 C C . GLU A 1 88 ? -9.086 21.188 10.109 1 97.25 88 GLU A C 1
ATOM 707 O O . GLU A 1 88 ? -9.148 21.062 11.336 1 97.25 88 GLU A O 1
ATOM 712 N N . GLY A 1 89 ? -8.164 20.562 9.391 1 98.19 89 GLY A N 1
ATOM 713 C CA . GLY A 1 89 ? -7.293 19.578 10.016 1 98.19 89 GLY A CA 1
ATOM 714 C C . GLY A 1 89 ? -7.992 18.266 10.312 1 98.19 89 GLY A C 1
ATOM 715 O O . GLY A 1 89 ? -8.977 17.922 9.656 1 98.19 89 GLY A O 1
ATOM 716 N N . PRO A 1 90 ? -7.355 17.547 11.234 1 98.62 90 PRO A N 1
ATOM 717 C CA . PRO A 1 90 ? -8.039 16.312 11.609 1 98.62 90 PRO A CA 1
ATOM 718 C C . PRO A 1 90 ? -9.5 16.547 12 1 98.62 90 PRO A C 1
ATOM 720 O O . PRO A 1 90 ? -9.805 17.484 12.727 1 98.62 90 PRO A O 1
ATOM 723 N N . SER A 1 91 ? -10.312 15.719 11.438 1 98.56 91 SER A N 1
ATOM 724 C CA . SER A 1 91 ? -11.734 15.898 11.703 1 98.56 91 SER A CA 1
ATOM 725 C C . SER A 1 91 ? -12.5 14.594 11.539 1 98.56 91 SER A C 1
ATOM 727 O O . SER A 1 91 ? -12 13.641 10.938 1 98.56 91 SER A O 1
ATOM 729 N N . LEU A 1 92 ? -13.664 14.562 12.133 1 98.12 92 LEU A N 1
ATOM 730 C CA . LEU A 1 92 ? -14.562 13.422 11.984 1 98.12 92 LEU A CA 1
ATOM 731 C C . LEU A 1 92 ? -15.133 13.367 10.57 1 98.12 92 LEU A C 1
ATOM 733 O O . LEU A 1 92 ? -15.586 14.383 10.031 1 98.12 92 LEU A O 1
ATOM 737 N N . LYS A 1 93 ? -15.008 12.148 9.984 1 97.25 93 LYS A N 1
ATOM 738 C CA . LYS A 1 93 ? -15.516 11.953 8.633 1 97.25 93 LYS A CA 1
ATOM 739 C C . LYS A 1 93 ? -16.859 11.234 8.641 1 97.25 93 LYS A C 1
ATOM 741 O O . LYS A 1 93 ? -17.203 10.555 9.617 1 97.25 93 LYS A O 1
ATOM 746 N N . PRO A 1 94 ? -17.609 11.328 7.602 1 94.31 94 PRO A N 1
ATOM 747 C CA . PRO A 1 94 ? -18.938 10.719 7.539 1 94.31 94 PRO A CA 1
ATOM 748 C C . PRO A 1 94 ? -18.906 9.203 7.676 1 94.31 94 PRO A C 1
ATOM 750 O O . PRO A 1 94 ? -19.891 8.586 8.078 1 94.31 94 PRO A O 1
ATOM 753 N N . TRP A 1 95 ? -17.812 8.68 7.328 1 93.06 95 TRP A N 1
ATOM 754 C CA . TRP A 1 95 ? -17.719 7.223 7.359 1 93.06 95 TRP A CA 1
ATOM 755 C C . TRP A 1 95 ? -17.203 6.742 8.711 1 93.06 95 TRP A C 1
ATOM 757 O O . TRP A 1 95 ? -16.859 5.57 8.867 1 93.06 95 TRP A O 1
ATOM 7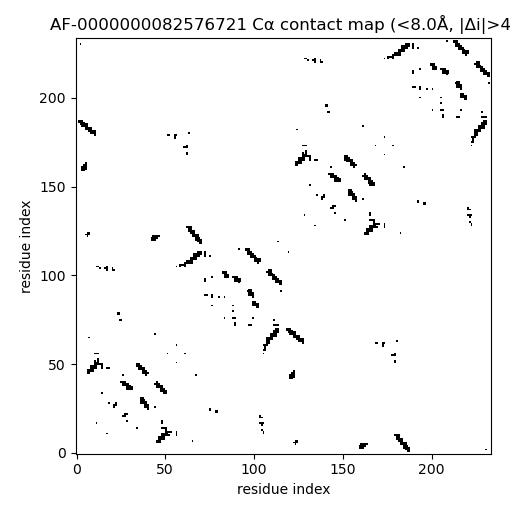67 N N . GLY A 1 96 ? -17.078 7.637 9.727 1 95 96 GLY A N 1
ATOM 768 C CA . GLY A 1 96 ? -16.875 7.227 11.109 1 95 96 GLY A CA 1
ATOM 769 C C . GLY A 1 96 ? -15.414 7.234 11.523 1 95 96 GLY A C 1
ATOM 770 O O . GLY A 1 96 ? -15.047 6.633 12.539 1 95 96 GLY A O 1
ATOM 771 N N . CYS A 1 97 ? -14.609 7.918 10.812 1 97.12 97 CYS A N 1
ATOM 772 C CA . CYS A 1 97 ? -13.195 8.008 11.172 1 97.12 97 CYS A CA 1
ATOM 773 C C . CYS A 1 97 ? -12.82 9.438 11.531 1 97.12 97 CYS A C 1
ATOM 775 O O . CYS A 1 97 ? -13.445 10.391 11.062 1 97.12 97 CYS A O 1
ATOM 777 N N . TYR A 1 98 ? -11.977 9.555 12.492 1 98.5 98 TYR A N 1
ATOM 778 C CA . TYR A 1 98 ? -11.25 10.797 12.742 1 98.5 98 TYR A CA 1
ATOM 779 C C . TYR A 1 98 ? -9.906 10.789 12.031 1 98.5 98 TYR A C 1
ATOM 781 O O . TYR A 1 98 ? -9.031 9.984 12.352 1 98.5 98 TYR A O 1
ATOM 789 N N . GLU A 1 99 ? -9.781 11.664 11.039 1 98.75 99 GLU A N 1
ATOM 790 C CA . GLU A 1 99 ? -8.617 11.523 10.172 1 98.75 99 GLU A CA 1
ATOM 791 C C . GLU A 1 99 ? -8.312 12.836 9.453 1 98.75 99 GLU A C 1
ATOM 793 O O . GLU A 1 99 ? -9.07 13.805 9.562 1 98.75 99 GLU A O 1
ATOM 798 N N . PHE A 1 100 ? -7.203 12.898 8.797 1 98.81 100 PHE A N 1
ATOM 799 C CA . PHE A 1 100 ? -6.809 13.922 7.836 1 98.81 100 PHE A CA 1
ATOM 800 C C . PHE A 1 100 ? -6.012 13.312 6.691 1 98.81 100 PHE A C 1
ATOM 802 O O . PHE A 1 100 ? -5.684 12.125 6.723 1 98.81 100 PHE A O 1
ATOM 809 N N . ALA A 1 101 ? -5.801 14.156 5.668 1 98.81 101 ALA A N 1
ATOM 810 C CA . ALA A 1 101 ? -5.062 13.648 4.516 1 98.81 101 ALA A CA 1
ATOM 811 C C . ALA A 1 101 ? -3.943 14.602 4.117 1 98.81 101 ALA A C 1
ATOM 813 O O . ALA A 1 101 ? -4.039 15.812 4.344 1 98.81 101 ALA A O 1
ATOM 814 N N . VAL A 1 102 ? -2.873 14.078 3.611 1 98.81 102 VAL A N 1
ATOM 815 C CA . VAL A 1 102 ? -1.781 14.797 2.963 1 98.81 102 VAL A CA 1
ATOM 816 C C . VAL A 1 102 ? -1.449 14.141 1.626 1 98.81 102 VAL A C 1
ATOM 818 O O . VAL A 1 102 ? -1.806 12.984 1.392 1 98.81 102 VAL A O 1
ATOM 821 N N . SER A 1 103 ? -0.88 14.859 0.745 1 98.38 103 SER A N 1
ATOM 822 C CA . SER A 1 103 ? -0.366 14.344 -0.517 1 98.38 103 SER A CA 1
ATOM 823 C C . SER A 1 103 ? 1.15 14.188 -0.474 1 98.38 103 SER A C 1
ATOM 825 O O . SER A 1 103 ? 1.864 15.125 -0.121 1 98.38 103 SER A O 1
ATOM 827 N N . ASP A 1 104 ? 1.627 13.016 -0.798 1 98.44 104 ASP A N 1
ATOM 828 C CA . ASP A 1 104 ? 3.076 12.844 -0.817 1 98.44 104 ASP A CA 1
ATOM 829 C C . ASP A 1 104 ? 3.689 13.492 -2.055 1 98.44 104 ASP A C 1
ATOM 831 O O . ASP A 1 104 ? 2.973 14.055 -2.889 1 98.44 104 ASP A O 1
ATOM 835 N N . PRO A 1 105 ? 4.965 13.516 -2.26 1 97.88 105 PRO A N 1
ATOM 836 C CA . PRO A 1 105 ? 5.617 14.258 -3.338 1 97.88 105 PRO A CA 1
ATOM 837 C C . PRO A 1 105 ? 5.133 13.844 -4.723 1 97.88 105 PRO A C 1
ATOM 839 O O . PRO A 1 105 ? 5.188 14.641 -5.668 1 97.88 105 PRO A O 1
ATOM 842 N N . ASP A 1 106 ? 4.648 12.594 -4.871 1 97.56 106 ASP A N 1
ATOM 843 C CA . ASP A 1 106 ? 4.207 12.094 -6.172 1 97.56 106 ASP A CA 1
ATOM 844 C C . ASP A 1 106 ? 2.684 12.047 -6.25 1 97.56 106 ASP A C 1
ATOM 846 O O . ASP A 1 106 ? 2.123 11.5 -7.203 1 97.56 106 ASP A O 1
ATOM 850 N N . GLY A 1 107 ? 2.07 12.539 -5.227 1 97.31 107 GLY A N 1
ATOM 851 C CA . GLY A 1 107 ? 0.623 12.672 -5.301 1 97.31 107 GLY A CA 1
ATOM 852 C C . GLY A 1 107 ? -0.111 11.492 -4.684 1 97.31 107 GLY A C 1
ATOM 853 O O . GLY A 1 107 ? -1.331 11.375 -4.816 1 97.31 107 GLY A O 1
ATOM 854 N N . THR A 1 108 ? 0.567 10.586 -4.082 1 97.94 108 THR A N 1
ATOM 855 C CA . THR A 1 108 ? -0.13 9.57 -3.309 1 97.94 108 THR A CA 1
ATOM 856 C C . THR A 1 108 ? -0.922 10.195 -2.168 1 97.94 108 THR A C 1
ATOM 858 O O . THR A 1 108 ? -0.388 11.008 -1.409 1 97.94 108 THR A O 1
ATOM 861 N N . LEU A 1 109 ? -2.213 9.82 -2.125 1 98.19 109 LEU A N 1
ATOM 862 C CA . LEU A 1 109 ? -3.029 10.32 -1.026 1 98.19 109 LEU A CA 1
ATOM 863 C C . LEU A 1 109 ? -2.805 9.5 0.238 1 98.19 109 LEU A C 1
ATOM 865 O O . LEU A 1 109 ? -3.09 8.305 0.263 1 98.19 109 LEU A O 1
ATOM 869 N N . VAL A 1 110 ? -2.252 10.156 1.269 1 98.88 110 VAL A N 1
ATOM 870 C CA . VAL A 1 110 ? -1.977 9.5 2.543 1 98.88 110 VAL A CA 1
ATOM 871 C C . VAL A 1 110 ? -2.982 9.969 3.592 1 98.88 110 VAL A C 1
ATOM 873 O O . VAL A 1 110 ? -3.025 11.148 3.936 1 98.88 110 VAL A O 1
ATOM 876 N N . ARG A 1 111 ? -3.762 9.047 4.035 1 98.81 111 ARG A N 1
ATOM 877 C CA . ARG A 1 111 ? -4.703 9.336 5.113 1 98.81 111 ARG A CA 1
ATOM 878 C C . ARG A 1 111 ? -4.172 8.828 6.453 1 98.81 111 ARG A C 1
ATOM 880 O O . ARG A 1 111 ? -3.6 7.738 6.523 1 98.81 111 ARG A O 1
ATOM 887 N N . ILE A 1 112 ? -4.242 9.625 7.406 1 98.88 112 ILE A N 1
ATOM 888 C CA . ILE A 1 112 ? -3.857 9.281 8.773 1 98.88 112 ILE A CA 1
ATOM 889 C C . ILE A 1 112 ? -5.078 9.352 9.68 1 98.88 112 ILE A C 1
ATOM 891 O O . ILE A 1 112 ? -5.738 10.391 9.773 1 98.88 112 ILE A O 1
ATOM 895 N N . GLY A 1 113 ? -5.367 8.227 10.266 1 98.62 113 GLY A N 1
ATOM 896 C CA . GLY A 1 113 ? -6.602 8.289 11.031 1 98.62 113 GLY A CA 1
ATOM 897 C C . GLY A 1 113 ? -6.824 7.07 11.906 1 98.62 113 GLY A C 1
ATOM 898 O O . GLY A 1 113 ? -5.949 6.207 12.016 1 98.62 113 GLY A O 1
ATOM 899 N N . ARG A 1 114 ? -7.98 7.086 12.578 1 98.19 114 ARG A N 1
ATOM 900 C CA . ARG A 1 114 ? -8.5 6.027 13.445 1 98.19 114 ARG A CA 1
ATOM 901 C C . ARG A 1 114 ? -10.016 5.949 13.359 1 98.19 114 ARG A C 1
ATOM 903 O O . ARG A 1 114 ? -10.68 6.918 12.984 1 98.19 114 ARG A O 1
ATOM 910 N N . ILE A 1 115 ? -10.484 4.727 13.672 1 95.06 115 ILE A N 1
ATOM 911 C CA . ILE A 1 115 ? -11.93 4.625 13.828 1 95.06 115 ILE A CA 1
ATOM 912 C C . ILE A 1 115 ? -12.391 5.523 14.977 1 95.06 115 ILE A C 1
ATOM 914 O O . ILE A 1 115 ? -11.781 5.527 16.047 1 95.06 115 ILE A O 1
ATOM 918 N N . ALA A 1 116 ? -13.43 6.348 14.656 1 92.56 116 ALA A N 1
ATOM 919 C CA . ALA A 1 116 ? -13.922 7.289 15.656 1 92.56 116 ALA A CA 1
ATOM 920 C C . ALA A 1 116 ? -14.703 6.562 16.75 1 92.56 116 ALA A C 1
ATOM 922 O O . ALA A 1 116 ? -15.445 5.613 16.469 1 92.56 116 ALA A O 1
ATOM 923 N N . SER A 1 117 ? -14.281 6.492 18.062 1 76.06 117 SER A N 1
ATOM 924 C CA . SER A 1 117 ? -14.992 5.902 19.188 1 76.06 117 SER A CA 1
ATOM 925 C C . SER A 1 117 ? -16.328 6.59 19.422 1 76.06 117 SER A C 1
ATOM 927 O O . SER A 1 117 ? -16.5 7.77 19.109 1 76.06 117 SER A O 1
ATOM 929 N N . MET B 1 1 ? -7.969 -2.697 21.734 1 50 1 MET B N 1
ATOM 930 C CA . MET B 1 1 ? -6.562 -2.723 21.344 1 50 1 MET B CA 1
ATOM 931 C C . MET B 1 1 ? -6.297 -1.753 20.203 1 50 1 MET B C 1
ATOM 933 O O . MET B 1 1 ? -7.125 -1.606 19.297 1 50 1 MET B O 1
ATOM 937 N N . GLU B 1 2 ? -5.234 -0.858 20.375 1 68.94 2 GLU B N 1
ATOM 938 C CA . GLU B 1 2 ? -4.879 0.307 19.578 1 68.94 2 GLU B CA 1
ATOM 939 C C . GLU B 1 2 ? -4.391 -0.108 18.188 1 68.94 2 GLU B C 1
ATOM 941 O O . GLU B 1 2 ? -3.512 -0.964 18.062 1 68.94 2 GLU B O 1
ATOM 946 N N . GLU B 1 3 ? -5.258 0.124 17.156 1 89.56 3 GLU B N 1
ATOM 947 C CA . GLU B 1 3 ? -4.855 -0.23 15.797 1 89.56 3 GLU B CA 1
ATOM 948 C C . GLU B 1 3 ? -3.73 0.671 15.297 1 89.56 3 GLU B C 1
ATOM 950 O O . GLU B 1 3 ? -3.83 1.897 15.375 1 89.56 3 GLU B O 1
ATOM 955 N N . HIS B 1 4 ? -2.594 0.087 14.969 1 97.69 4 HIS B N 1
ATOM 956 C CA . HIS B 1 4 ? -1.466 0.802 14.383 1 97.69 4 HIS B CA 1
ATOM 957 C C . HIS B 1 4 ? -0.857 0.014 13.227 1 97.69 4 HIS B C 1
ATOM 959 O O . HIS B 1 4 ? -0.082 -0.918 13.445 1 97.69 4 HIS B O 1
ATOM 965 N N . ARG B 1 5 ? -1.304 0.41 11.984 1 98.12 5 ARG B N 1
ATOM 966 C CA . ARG B 1 5 ? -0.831 -0.286 10.789 1 98.12 5 ARG B CA 1
ATOM 967 C C . ARG B 1 5 ? -0.944 0.604 9.555 1 98.12 5 ARG B C 1
ATOM 969 O O . ARG B 1 5 ? -1.81 1.479 9.492 1 98.12 5 ARG B O 1
ATOM 976 N N . ALA B 1 6 ? -0.071 0.442 8.664 1 98.75 6 ALA B N 1
ATOM 977 C CA . ALA B 1 6 ? -0.168 1.047 7.336 1 98.75 6 ALA B CA 1
ATOM 978 C C . ALA B 1 6 ? -0.85 0.102 6.352 1 98.75 6 ALA B C 1
ATOM 980 O O . ALA B 1 6 ? -0.464 -1.062 6.227 1 98.75 6 ALA B O 1
ATOM 981 N N . THR B 1 7 ? -1.862 0.599 5.699 1 98.81 7 THR B N 1
ATOM 982 C CA . THR B 1 7 ? -2.617 -0.249 4.785 1 98.81 7 THR B CA 1
ATOM 983 C C . THR B 1 7 ? -2.682 0.378 3.396 1 98.81 7 THR B C 1
ATOM 985 O O . THR B 1 7 ? -2.912 1.582 3.262 1 98.81 7 THR B O 1
ATOM 988 N N . THR B 1 8 ? -2.428 -0.43 2.408 1 98.88 8 THR B N 1
ATOM 989 C CA . THR B 1 8 ? -2.521 -0.01 1.014 1 98.88 8 THR B CA 1
ATOM 990 C C . THR B 1 8 ? -3.975 0.244 0.623 1 98.88 8 THR B C 1
ATOM 992 O O . THR B 1 8 ? -4.863 -0.54 0.967 1 98.88 8 THR B O 1
ATOM 995 N N . ILE B 1 9 ? -4.246 1.318 0 1 98.75 9 ILE B N 1
ATOM 996 C CA . ILE B 1 9 ? -5.5 1.559 -0.708 1 98.75 9 ILE B CA 1
ATOM 997 C C . ILE B 1 9 ? -5.273 1.435 -2.213 1 98.75 9 ILE B C 1
ATOM 999 O O . ILE B 1 9 ? -4.645 2.301 -2.826 1 98.75 9 ILE B O 1
ATOM 1003 N N . LEU B 1 10 ? -5.797 0.43 -2.75 1 98.56 10 LEU B N 1
ATOM 1004 C CA . LEU B 1 10 ? -5.535 0.107 -4.148 1 98.56 10 LEU B CA 1
ATOM 1005 C C . LEU B 1 10 ? -6.699 0.539 -5.035 1 98.56 10 LEU B C 1
ATOM 1007 O O . LEU B 1 10 ? -7.836 0.095 -4.836 1 98.56 10 LEU B O 1
ATOM 1011 N N . PRO B 1 11 ? -6.445 1.438 -5.973 1 98.31 11 PRO B N 1
ATOM 1012 C CA . PRO B 1 11 ? -7.48 1.775 -6.953 1 98.31 11 PRO B CA 1
ATOM 1013 C C . PRO B 1 11 ? -7.754 0.639 -7.934 1 98.31 11 PRO B C 1
ATOM 1015 O O . PRO B 1 11 ? -6.824 -0.04 -8.375 1 98.31 11 PRO B O 1
ATOM 1018 N N . CYS B 1 12 ? -8.961 0.446 -8.227 1 98.25 12 CYS B N 1
ATOM 1019 C CA . CYS B 1 12 ? -9.391 -0.649 -9.094 1 98.25 12 CYS B CA 1
ATOM 1020 C C . CYS B 1 12 ? -10.344 -0.153 -10.172 1 98.25 12 CYS B C 1
ATOM 1022 O O . CYS B 1 12 ? -11.32 0.53 -9.867 1 98.25 12 CYS B O 1
ATOM 1024 N N . ASN B 1 13 ? -10.016 -0.495 -11.43 1 97.81 13 ASN B N 1
ATOM 1025 C CA . ASN B 1 13 ? -10.977 -0.217 -12.492 1 97.81 13 ASN B CA 1
ATOM 1026 C C . ASN B 1 13 ? -12.227 -1.082 -12.359 1 97.81 13 ASN B C 1
ATOM 1028 O O . ASN B 1 13 ? -13.336 -0.63 -12.664 1 97.81 13 ASN B O 1
ATOM 1032 N N . ASP B 1 14 ? -12.086 -2.293 -11.984 1 98 14 ASP B N 1
ATOM 1033 C CA . ASP B 1 14 ? -13.141 -3.268 -11.734 1 98 14 ASP B CA 1
ATOM 1034 C C . ASP B 1 14 ? -12.992 -3.896 -10.352 1 98 14 ASP B C 1
ATOM 1036 O O . ASP B 1 14 ? -12.227 -4.844 -10.172 1 98 14 ASP B O 1
ATOM 1040 N N . LEU B 1 15 ? -13.828 -3.438 -9.391 1 98.31 15 LEU B N 1
ATOM 1041 C CA . LEU B 1 15 ? -13.703 -3.842 -7.996 1 98.31 15 LEU B CA 1
ATOM 1042 C C . LEU B 1 15 ? -13.992 -5.332 -7.836 1 98.31 15 LEU B C 1
ATOM 1044 O O . LEU B 1 15 ? -13.367 -6.004 -7.008 1 98.31 15 LEU B O 1
ATOM 1048 N N . ASN B 1 16 ? -14.922 -5.781 -8.594 1 98.44 16 ASN B N 1
ATOM 1049 C CA . ASN B 1 16 ? -15.258 -7.199 -8.492 1 98.44 16 ASN B CA 1
ATOM 1050 C C . ASN B 1 16 ? -14.102 -8.078 -8.961 1 98.44 16 ASN B C 1
ATOM 1052 O O . ASN B 1 16 ? -13.805 -9.102 -8.344 1 98.44 16 ASN B O 1
ATOM 1056 N N . ALA B 1 17 ? -13.469 -7.742 -10.07 1 98.56 17 ALA B N 1
ATOM 1057 C CA . ALA B 1 17 ? -12.32 -8.492 -10.57 1 98.56 17 ALA B CA 1
ATOM 1058 C C . ALA B 1 17 ? -11.172 -8.461 -9.57 1 98.56 17 ALA B C 1
ATOM 1060 O O . ALA B 1 17 ? -10.523 -9.484 -9.328 1 98.56 17 ALA B O 1
ATOM 1061 N N . SER B 1 18 ? -10.945 -7.273 -9.016 1 98.75 18 SER B N 1
ATOM 1062 C CA . SER B 1 18 ? -9.883 -7.137 -8.023 1 98.75 18 SER B CA 1
ATOM 1063 C C . SER B 1 18 ? -10.188 -7.945 -6.77 1 98.75 18 SER B C 1
ATOM 1065 O O . SER B 1 18 ? -9.312 -8.641 -6.246 1 98.75 18 SER B O 1
ATOM 1067 N N . LEU B 1 19 ? -11.422 -7.84 -6.297 1 98.81 19 LEU B N 1
ATOM 1068 C CA . LEU B 1 19 ? -11.812 -8.617 -5.125 1 98.81 19 LEU B CA 1
ATOM 1069 C C . LEU B 1 19 ? -11.578 -10.109 -5.359 1 98.81 19 LEU B C 1
ATOM 1071 O O . LEU B 1 19 ? -10.977 -10.781 -4.523 1 98.81 19 LEU B O 1
ATOM 1075 N N . ALA B 1 20 ? -12.008 -10.648 -6.488 1 98.81 20 ALA B N 1
ATOM 1076 C CA . ALA B 1 20 ? -11.836 -12.055 -6.816 1 98.81 20 ALA B CA 1
ATOM 1077 C C . ALA B 1 20 ? -10.359 -12.445 -6.824 1 98.81 20 ALA B C 1
ATOM 1079 O O . ALA B 1 20 ? -9.984 -13.508 -6.32 1 98.81 20 ALA B O 1
ATOM 1080 N N . PHE B 1 21 ? -9.578 -11.578 -7.359 1 98.88 21 PHE B N 1
ATOM 1081 C CA . PHE B 1 21 ? -8.141 -11.805 -7.445 1 98.88 21 PHE B CA 1
ATOM 1082 C C . PHE B 1 21 ? -7.523 -11.922 -6.055 1 98.88 21 PHE B C 1
ATOM 1084 O O . PHE B 1 21 ? -6.816 -12.891 -5.766 1 98.88 21 PHE B O 1
ATOM 1091 N N . TYR B 1 22 ? -7.789 -11 -5.219 1 98.94 22 TYR B N 1
ATOM 1092 C CA . TYR B 1 22 ? -7.137 -10.961 -3.914 1 98.94 22 TYR B CA 1
ATOM 1093 C C . TYR B 1 22 ? -7.707 -12.031 -2.988 1 98.94 22 TYR B C 1
ATOM 1095 O O . TYR B 1 22 ? -7 -12.555 -2.125 1 98.94 22 TYR B O 1
ATOM 1103 N N . VAL B 1 23 ? -8.984 -12.391 -3.164 1 98.81 23 VAL B N 1
ATOM 1104 C CA . VAL B 1 23 ? -9.539 -13.523 -2.43 1 98.81 23 VAL B CA 1
ATOM 1105 C C . VAL B 1 23 ? -8.789 -14.797 -2.807 1 98.81 23 VAL B C 1
ATOM 1107 O O . VAL B 1 23 ? -8.484 -15.625 -1.942 1 98.81 23 VAL B O 1
ATOM 1110 N N . ARG B 1 24 ? -8.453 -14.938 -4.062 1 98.5 24 ARG B N 1
ATOM 1111 C CA . ARG B 1 24 ? -7.688 -16.094 -4.52 1 98.5 24 ARG B CA 1
ATOM 1112 C C . ARG B 1 24 ? -6.316 -16.141 -3.848 1 98.5 24 ARG B C 1
ATOM 1114 O O . ARG B 1 24 ? -5.801 -17.234 -3.572 1 98.5 24 ARG B O 1
ATOM 1121 N N . LEU B 1 25 ? -5.793 -15.023 -3.574 1 98.62 25 LEU B N 1
ATOM 1122 C CA . LEU B 1 25 ? -4.492 -14.977 -2.922 1 98.62 25 LEU B CA 1
ATOM 1123 C C . LEU B 1 25 ? -4.605 -15.367 -1.453 1 98.62 25 LEU B C 1
ATOM 1125 O O . LEU B 1 25 ? -3.607 -15.727 -0.824 1 98.62 25 LEU B O 1
ATOM 1129 N N . GLY B 1 26 ? -5.777 -15.148 -0.852 1 98.62 26 GLY B N 1
ATOM 1130 C CA . GLY B 1 26 ? -5.945 -15.539 0.539 1 98.62 26 GLY B CA 1
ATOM 1131 C C . GLY B 1 26 ? -6.617 -14.469 1.381 1 98.62 26 GLY B C 1
ATOM 1132 O O . GLY B 1 26 ? -6.844 -14.664 2.576 1 98.62 26 GLY B O 1
ATOM 1133 N N . PHE B 1 27 ? -6.957 -13.375 0.736 1 98.81 27 PHE B N 1
ATOM 1134 C CA . PHE B 1 27 ? -7.703 -12.352 1.451 1 98.81 27 PHE B CA 1
ATOM 1135 C C . PHE B 1 27 ? -9.164 -12.742 1.589 1 98.81 27 PHE B C 1
ATOM 1137 O O . PHE B 1 27 ? -9.648 -13.633 0.883 1 98.81 27 PHE B O 1
ATOM 1144 N N . ARG B 1 28 ? -9.797 -12.039 2.537 1 98.69 28 ARG B N 1
ATOM 1145 C CA . ARG B 1 28 ? -11.25 -12.109 2.701 1 98.69 28 ARG B CA 1
ATOM 1146 C C . ARG B 1 28 ? -11.859 -10.719 2.775 1 98.69 28 ARG B C 1
ATOM 1148 O O . ARG B 1 28 ? -11.242 -9.789 3.291 1 98.69 28 ARG B O 1
ATOM 1155 N N . LEU B 1 29 ? -13.039 -10.609 2.258 1 98.75 29 LEU B N 1
ATOM 1156 C CA . LEU B 1 29 ? -13.789 -9.367 2.377 1 98.75 29 LEU B CA 1
ATOM 1157 C C . LEU B 1 29 ? -14.281 -9.164 3.807 1 98.75 29 LEU B C 1
ATOM 1159 O O . LEU B 1 29 ? -14.977 -10.023 4.355 1 98.75 29 LEU B O 1
ATOM 1163 N N . VAL B 1 30 ? -13.945 -8.102 4.406 1 98.31 30 VAL B N 1
ATOM 1164 C CA . VAL B 1 30 ? -14.297 -7.793 5.789 1 98.31 30 VAL B CA 1
ATOM 1165 C C . VAL B 1 30 ? -15.422 -6.766 5.82 1 98.31 30 VAL B C 1
ATOM 1167 O O . VAL B 1 30 ? -16.328 -6.848 6.66 1 98.31 30 VAL B O 1
ATOM 1170 N N . SER B 1 31 ? -15.273 -5.77 5.02 1 97.81 31 SER B N 1
ATOM 1171 C CA . SER B 1 31 ? -16.281 -4.719 4.902 1 97.81 31 SER B CA 1
ATOM 1172 C C . SER B 1 31 ? -16.5 -4.316 3.447 1 97.81 31 SER B C 1
ATOM 1174 O O . SER B 1 31 ? -15.539 -4.23 2.674 1 97.81 31 SER B O 1
ATOM 1176 N N . ASP B 1 32 ? -17.75 -4.074 3.098 1 98.06 32 ASP B N 1
ATOM 1177 C CA . ASP B 1 32 ? -18.156 -3.67 1.753 1 98.06 32 ASP B CA 1
ATOM 1178 C C . ASP B 1 32 ? -18.969 -2.377 1.786 1 98.06 32 ASP B C 1
ATOM 1180 O O . ASP B 1 32 ? -20.125 -2.375 2.205 1 98.06 32 ASP B O 1
ATOM 1184 N N . TYR B 1 33 ? -18.312 -1.341 1.282 1 96.75 33 TYR B N 1
ATOM 1185 C CA . TYR B 1 33 ? -18.969 -0.038 1.256 1 96.75 33 TYR B CA 1
ATOM 1186 C C . TYR B 1 33 ? -19.281 0.384 -0.174 1 96.75 33 TYR B C 1
ATOM 1188 O O . TYR B 1 33 ? -19.281 1.575 -0.491 1 96.75 33 TYR B O 1
ATOM 1196 N N . GLY B 1 34 ? -19.5 -0.589 -1.001 1 97.12 34 GLY B N 1
ATOM 1197 C CA . GLY B 1 34 ? -19.766 -0.331 -2.408 1 97.12 34 GLY B CA 1
ATOM 1198 C C . GLY B 1 34 ? -18.5 -0.048 -3.207 1 97.12 34 GLY B C 1
ATOM 1199 O O . GLY B 1 34 ? -17.844 -0.974 -3.678 1 97.12 34 GLY B O 1
ATOM 1200 N N . ASP B 1 35 ? -18.125 1.253 -3.18 1 97.56 35 ASP B N 1
ATOM 1201 C CA . ASP B 1 35 ? -16.953 1.644 -3.967 1 97.56 35 ASP B CA 1
ATOM 1202 C C . ASP B 1 35 ? -15.68 1.569 -3.133 1 97.56 35 ASP B C 1
ATOM 1204 O O . ASP B 1 35 ? -14.617 1.995 -3.582 1 97.56 35 ASP B O 1
ATOM 1208 N N . TYR B 1 36 ? -15.859 1.04 -1.97 1 98.12 36 TYR B N 1
ATOM 1209 C CA . TYR B 1 36 ? -14.75 0.872 -1.038 1 98.12 36 TYR B CA 1
ATOM 1210 C C . TYR B 1 36 ? -14.867 -0.447 -0.283 1 98.12 36 TYR B C 1
ATOM 1212 O O . TYR B 1 36 ? -15.906 -0.736 0.317 1 98.12 36 TYR B O 1
ATOM 1220 N N . LYS B 1 37 ? -13.836 -1.247 -0.355 1 98.69 37 LYS B N 1
ATOM 1221 C CA . LYS B 1 37 ? -13.852 -2.57 0.261 1 98.69 37 LYS B CA 1
ATOM 1222 C C . LYS B 1 37 ? -12.633 -2.777 1.154 1 98.69 37 LYS B C 1
ATOM 1224 O O . LYS B 1 37 ? -11.523 -2.371 0.803 1 98.69 37 LYS B O 1
ATOM 1229 N N . ILE B 1 38 ? -12.883 -3.357 2.264 1 98.69 38 ILE B N 1
ATOM 1230 C CA . ILE B 1 38 ? -11.805 -3.676 3.199 1 98.69 38 ILE B CA 1
ATOM 1231 C C . ILE B 1 38 ? -11.602 -5.188 3.25 1 98.69 38 ILE B C 1
ATOM 1233 O O . ILE B 1 38 ? -12.555 -5.949 3.4 1 98.69 38 ILE B O 1
ATOM 1237 N N . LEU B 1 39 ? -10.352 -5.582 3.045 1 98.94 39 LEU B N 1
ATOM 1238 C CA . LEU B 1 39 ? -9.977 -6.992 3.051 1 98.94 39 LEU B CA 1
ATOM 1239 C C . LEU B 1 39 ? -8.914 -7.266 4.113 1 98.94 39 LEU B C 1
ATOM 1241 O O . LEU B 1 39 ? -8.148 -6.371 4.48 1 98.94 39 LEU B O 1
ATOM 1245 N N . ASP B 1 40 ? -8.891 -8.445 4.617 1 98.75 40 ASP B N 1
ATOM 1246 C CA . ASP B 1 40 ? -7.766 -8.969 5.383 1 98.75 40 ASP B CA 1
ATOM 1247 C C . ASP B 1 40 ? -7.684 -10.492 5.266 1 98.75 40 ASP B C 1
ATOM 1249 O O . ASP B 1 40 ? -8.438 -11.102 4.512 1 98.75 40 ASP B O 1
ATOM 1253 N N . ASP B 1 41 ? -6.625 -11.055 5.891 1 98.5 41 ASP B N 1
ATOM 1254 C CA . ASP B 1 41 ? -6.531 -12.508 5.84 1 98.5 41 ASP B CA 1
ATOM 1255 C C . ASP B 1 41 ? -6.617 -13.109 7.238 1 98.5 41 ASP B C 1
ATOM 1257 O O . ASP B 1 41 ? -6.391 -14.312 7.414 1 98.5 41 ASP B O 1
ATOM 1261 N N . GLY B 1 42 ? -6.816 -12.312 8.305 1 97.44 42 GLY B N 1
ATOM 1262 C CA . GLY B 1 42 ? -6.918 -12.773 9.68 1 97.44 42 GLY B CA 1
ATOM 1263 C C . GLY B 1 42 ? -5.566 -13.078 10.305 1 97.44 42 GLY B C 1
ATOM 1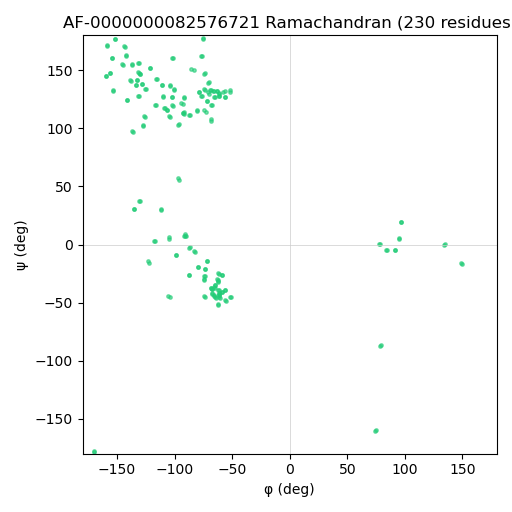264 O O . GLY B 1 42 ? -5.496 -13.5 11.461 1 97.44 42 GLY B O 1
ATOM 1265 N N . LYS B 1 43 ? -4.547 -12.883 9.562 1 97.12 43 LYS B N 1
ATOM 1266 C CA . LYS B 1 43 ? -3.221 -13.25 10.055 1 97.12 43 LYS B CA 1
ATOM 1267 C C . LYS B 1 43 ? -2.273 -12.055 10.047 1 97.12 43 LYS B C 1
ATOM 1269 O O . LYS B 1 43 ? -1.167 -12.133 10.586 1 97.12 43 LYS B O 1
ATOM 1274 N N . GLY B 1 44 ? -2.678 -10.969 9.328 1 97.56 44 GLY B N 1
ATOM 1275 C CA . GLY B 1 44 ? -1.795 -9.812 9.305 1 97.56 44 GLY B CA 1
ATOM 1276 C C . GLY B 1 44 ? -1.872 -9.023 8.016 1 97.56 44 GLY B C 1
ATOM 1277 O O . GLY B 1 44 ? -1.423 -7.875 7.953 1 97.56 44 GLY B O 1
ATOM 1278 N N . TRP B 1 45 ? -2.441 -9.625 6.961 1 98.69 45 TRP B N 1
ATOM 1279 C CA . TRP B 1 45 ? -2.637 -8.891 5.715 1 98.69 45 TRP B CA 1
ATOM 1280 C C . TRP B 1 45 ? -3.857 -7.98 5.805 1 98.69 45 TRP B C 1
ATOM 1282 O O . TRP B 1 45 ? -4.918 -8.398 6.27 1 98.69 45 TRP B O 1
ATOM 1292 N N . HIS B 1 46 ? -3.623 -6.762 5.41 1 98.75 46 HIS B N 1
ATOM 1293 C CA . HIS B 1 46 ? -4.707 -5.797 5.266 1 98.75 46 HIS B CA 1
ATOM 1294 C C . HIS B 1 46 ? -4.617 -5.062 3.932 1 98.75 46 HIS B C 1
ATOM 1296 O O . HIS B 1 46 ? -3.52 -4.723 3.479 1 98.75 46 HIS B O 1
ATOM 1302 N N . LEU B 1 47 ? -5.777 -4.828 3.348 1 98.88 47 LEU B N 1
ATOM 1303 C CA . LEU B 1 47 ? -5.855 -4.184 2.041 1 98.88 47 LEU B CA 1
ATOM 1304 C C . LEU B 1 47 ? -7.184 -3.459 1.87 1 98.88 47 LEU B C 1
ATOM 1306 O O . LEU B 1 47 ? -8.234 -3.99 2.229 1 98.88 47 LEU B O 1
ATOM 1310 N N . HIS B 1 48 ? -7.117 -2.289 1.441 1 98.88 48 HIS B N 1
ATOM 1311 C CA . HIS B 1 48 ? -8.312 -1.595 0.971 1 98.88 48 HIS B CA 1
ATOM 1312 C C . HIS B 1 48 ? -8.352 -1.537 -0.552 1 98.88 48 HIS B C 1
ATOM 1314 O O . HIS B 1 48 ? -7.324 -1.313 -1.196 1 98.88 48 HIS B O 1
ATOM 1320 N N . LEU B 1 49 ? -9.508 -1.774 -1.105 1 98.81 49 LEU B N 1
ATOM 1321 C CA . LEU B 1 49 ? -9.781 -1.547 -2.521 1 98.81 49 LEU B CA 1
ATOM 1322 C C . LEU B 1 49 ? -10.742 -0.378 -2.709 1 98.81 49 LEU B C 1
ATOM 1324 O O . LEU B 1 49 ? -11.703 -0.229 -1.948 1 98.81 49 LEU B O 1
ATOM 1328 N N . ASN B 1 50 ? -10.477 0.454 -3.645 1 98.44 50 ASN B N 1
ATOM 1329 C CA . ASN B 1 50 ? -11.43 1.509 -3.979 1 98.44 50 ASN B CA 1
ATOM 1330 C C . ASN B 1 50 ? -11.578 1.673 -5.488 1 98.44 50 ASN B C 1
ATOM 1332 O O . ASN B 1 50 ? -10.68 1.313 -6.246 1 98.44 50 ASN B O 1
ATOM 1336 N N . LYS B 1 51 ? -12.727 2.176 -5.836 1 98.12 51 LYS B N 1
ATOM 1337 C CA . LYS B 1 51 ? -12.969 2.43 -7.25 1 98.12 51 LYS B CA 1
ATOM 1338 C C . LYS B 1 51 ? -12.039 3.512 -7.785 1 98.12 51 LYS B C 1
ATOM 1340 O O . LYS B 1 51 ? -11.977 4.613 -7.234 1 98.12 51 LYS B O 1
ATOM 1345 N N . ALA B 1 52 ? -11.359 3.16 -8.867 1 97.56 52 ALA B N 1
ATOM 1346 C CA . ALA B 1 52 ? -10.43 4.113 -9.469 1 97.56 52 ALA B CA 1
ATOM 1347 C C . ALA B 1 52 ? -11.18 5.215 -10.219 1 97.56 52 ALA B C 1
ATOM 1349 O O . ALA B 1 52 ? -12.25 4.977 -10.773 1 97.56 52 ALA B O 1
ATOM 1350 N N . VAL B 1 53 ? -10.547 6.375 -10.156 1 94.94 53 VAL B N 1
ATOM 1351 C CA . VAL B 1 53 ? -11.008 7.402 -11.086 1 94.94 53 VAL B CA 1
ATOM 1352 C C . VAL B 1 53 ? -10.781 6.938 -12.523 1 94.94 53 VAL B C 1
ATOM 1354 O O . VAL B 1 53 ? -9.695 6.473 -12.867 1 94.94 53 VAL B O 1
ATOM 1357 N N . LEU B 1 54 ? -11.828 7.098 -13.273 1 93 54 LEU B N 1
ATOM 1358 C CA . LEU B 1 54 ? -11.758 6.609 -14.641 1 93 54 LEU B CA 1
ATOM 1359 C C . LEU B 1 54 ? -10.578 7.223 -15.383 1 93 54 LEU B C 1
ATOM 1361 O O . LEU B 1 54 ? -10.383 8.438 -15.352 1 93 54 LEU B O 1
ATOM 1365 N N . GLY B 1 55 ? -9.766 6.367 -15.953 1 92.38 55 GLY B N 1
ATOM 1366 C CA . GLY B 1 55 ? -8.664 6.832 -16.781 1 92.38 55 GLY B CA 1
ATOM 1367 C C . GLY B 1 55 ? -7.375 7.035 -16.016 1 92.38 55 GLY B C 1
ATOM 1368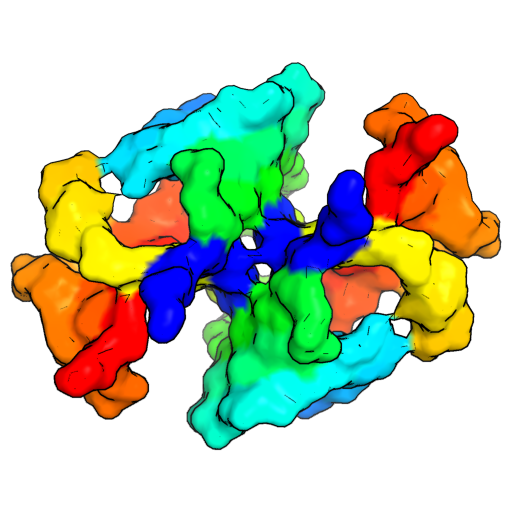 O O . GLY B 1 55 ? -6.324 7.277 -16.609 1 92.38 55 GLY B O 1
ATOM 1369 N N . TRP B 1 56 ? -7.402 6.867 -14.734 1 93.06 56 TRP B N 1
ATOM 1370 C CA . TRP B 1 56 ? -6.219 7.172 -13.945 1 93.06 56 TRP B CA 1
ATOM 1371 C C . TRP B 1 56 ? -5.285 5.965 -13.875 1 93.06 56 TRP B C 1
ATOM 1373 O O . TRP B 1 56 ? -4.09 6.113 -13.602 1 93.06 56 TRP B O 1
ATOM 1383 N N . LEU B 1 57 ? -5.832 4.805 -14.008 1 93.44 57 LEU B N 1
ATOM 1384 C CA . LEU B 1 57 ? -5.012 3.605 -14.141 1 93.44 57 LEU B CA 1
ATOM 1385 C C . LEU B 1 57 ? -4.75 3.291 -15.609 1 93.44 57 LEU B C 1
ATOM 1387 O O . LEU B 1 57 ? -5.664 2.895 -16.344 1 93.44 57 LEU B O 1
ATOM 1391 N N . VAL B 1 58 ? -3.498 3.424 -15.906 1 86.69 58 VAL B N 1
ATOM 1392 C CA . VAL B 1 58 ? -3.123 3.215 -17.312 1 86.69 58 VAL B CA 1
ATOM 1393 C C . VAL B 1 58 ? -2.678 1.769 -17.516 1 86.69 58 VAL B C 1
ATOM 1395 O O . VAL B 1 58 ? -1.703 1.321 -16.891 1 86.69 58 VAL B O 1
ATOM 1398 N N . PRO B 1 59 ? -3.369 1.069 -18.422 1 88.12 59 PRO B N 1
ATOM 1399 C CA . PRO B 1 59 ? -2.994 -0.328 -18.641 1 88.12 59 PRO B CA 1
ATOM 1400 C C . PRO B 1 59 ? -1.532 -0.486 -19.062 1 88.12 59 PRO B C 1
ATOM 1402 O O . PRO B 1 59 ? -1.042 0.262 -19.906 1 88.12 59 PRO B O 1
ATOM 1405 N N . GLY B 1 60 ? -0.865 -1.381 -18.406 1 89.38 60 GLY B N 1
ATOM 1406 C CA . GLY B 1 60 ? 0.511 -1.693 -18.766 1 89.38 60 GLY B CA 1
ATOM 1407 C C . GLY B 1 60 ? 1.519 -0.751 -18.141 1 89.38 60 GLY B C 1
ATOM 1408 O O . GLY B 1 60 ? 2.727 -0.921 -18.312 1 89.38 60 GLY B O 1
ATOM 1409 N N . HIS B 1 61 ? 1.022 0.267 -17.438 1 91 61 HIS B N 1
ATOM 1410 C CA . HIS B 1 61 ? 1.907 1.258 -16.844 1 91 61 HIS B CA 1
ATOM 1411 C C . HIS B 1 61 ? 1.557 1.492 -15.375 1 91 61 HIS B C 1
ATOM 1413 O O . HIS B 1 61 ? 1.504 2.637 -14.922 1 91 61 HIS B O 1
ATOM 1419 N N . ASN B 1 62 ? 1.208 0.471 -14.734 1 94.19 62 ASN B N 1
ATOM 1420 C CA . ASN B 1 62 ? 0.947 0.599 -13.305 1 94.19 62 ASN B CA 1
ATOM 1421 C C . ASN B 1 62 ? 2.221 0.424 -12.484 1 94.19 62 ASN B C 1
ATOM 1423 O O . ASN B 1 62 ? 2.781 -0.672 -12.43 1 94.19 62 ASN B O 1
ATOM 1427 N N . PRO B 1 63 ? 2.705 1.484 -11.852 1 94.44 63 PRO B N 1
ATOM 1428 C CA . PRO B 1 63 ? 3.994 1.395 -11.156 1 94.44 63 PRO B CA 1
ATOM 1429 C C . PRO B 1 63 ? 3.861 0.884 -9.727 1 94.44 63 PRO B C 1
ATOM 1431 O O . PRO B 1 63 ? 4.863 0.728 -9.023 1 94.44 63 PRO B O 1
ATOM 1434 N N . PHE B 1 64 ? 2.771 0.628 -9.25 1 95.69 64 PHE B N 1
ATOM 1435 C CA . PHE B 1 64 ? 2.539 0.352 -7.84 1 95.69 64 PHE B CA 1
ATOM 1436 C C . PHE B 1 64 ? 2.773 -1.122 -7.531 1 95.69 64 PHE B C 1
ATOM 1438 O O . PHE B 1 64 ? 2.619 -1.978 -8.406 1 95.69 64 PHE B O 1
ATOM 1445 N N . GLY B 1 65 ? 3.166 -1.354 -6.309 1 98.06 65 GLY B N 1
ATOM 1446 C CA . GLY B 1 65 ? 3.383 -2.723 -5.871 1 98.06 65 GLY B CA 1
ATOM 1447 C C . GLY B 1 65 ? 2.953 -2.967 -4.438 1 98.06 65 GLY B C 1
ATOM 1448 O O . GLY B 1 65 ? 2.709 -2.02 -3.689 1 98.06 65 GLY B O 1
ATOM 1449 N N . ILE B 1 66 ? 2.795 -4.215 -4.094 1 98.81 66 ILE B N 1
ATOM 1450 C CA . ILE B 1 66 ? 2.553 -4.715 -2.746 1 98.81 66 ILE B CA 1
ATOM 1451 C C . ILE B 1 66 ? 3.463 -5.91 -2.467 1 98.81 66 ILE B C 1
ATOM 1453 O O . ILE B 1 66 ? 3.693 -6.742 -3.348 1 98.81 66 ILE B O 1
ATOM 1457 N N . TYR B 1 67 ? 3.998 -5.914 -1.297 1 98.81 67 TYR B N 1
ATOM 1458 C CA . T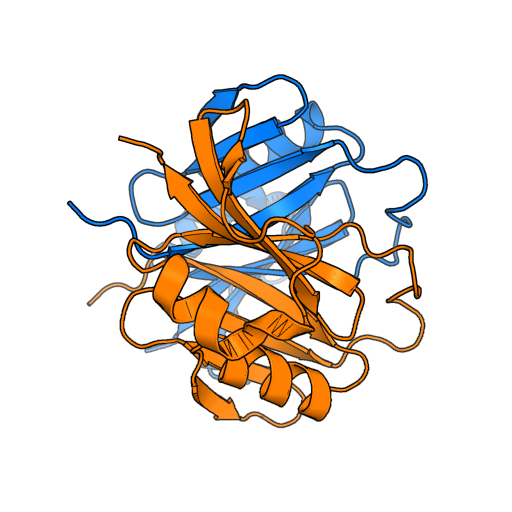YR B 1 67 ? 4.707 -7.098 -0.834 1 98.81 67 TYR B CA 1
ATOM 1459 C C . TYR B 1 67 ? 3.926 -7.809 0.264 1 98.81 67 TYR B C 1
ATOM 1461 O O . TYR B 1 67 ? 3.666 -7.23 1.322 1 98.81 67 TYR B O 1
ATOM 1469 N N . LEU B 1 68 ? 3.533 -9.008 0.002 1 98.88 68 LEU B N 1
ATOM 1470 C CA . LEU B 1 68 ? 2.891 -9.859 0.997 1 98.88 68 LEU B CA 1
ATOM 1471 C C . LEU B 1 68 ? 3.904 -10.797 1.646 1 98.88 68 LEU B C 1
ATOM 1473 O O . LEU B 1 68 ? 4.285 -11.805 1.056 1 98.88 68 LEU B O 1
ATOM 1477 N N . TYR B 1 69 ? 4.277 -10.453 2.832 1 98.75 69 TYR B N 1
ATOM 1478 C CA . TYR B 1 69 ? 5.168 -11.305 3.602 1 98.75 69 TYR B CA 1
ATOM 1479 C C . TYR B 1 69 ? 4.418 -12.5 4.184 1 98.75 69 TYR B C 1
ATOM 1481 O O . TYR B 1 69 ? 3.369 -12.328 4.816 1 98.75 69 TYR B O 1
ATOM 1489 N N . THR B 1 70 ? 4.922 -13.672 3.949 1 98.5 70 THR B N 1
ATOM 1490 C CA . THR B 1 70 ? 4.332 -14.875 4.527 1 98.5 70 THR B CA 1
ATOM 1491 C C . THR B 1 70 ? 5.344 -16.016 4.543 1 98.5 70 THR B C 1
ATOM 1493 O O . THR B 1 70 ? 6.172 -16.125 3.635 1 98.5 70 THR B O 1
ATOM 1496 N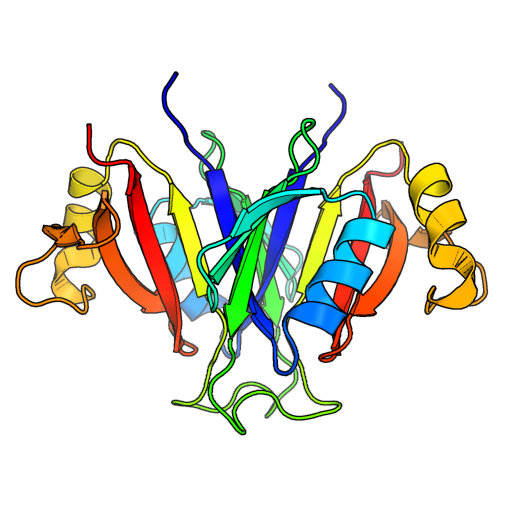 N . ASP B 1 71 ? 5.25 -16.812 5.57 1 97.5 71 ASP B N 1
ATOM 1497 C CA . ASP B 1 71 ? 6.074 -18.016 5.594 1 97.5 71 ASP B CA 1
ATOM 1498 C C . ASP B 1 71 ? 5.547 -19.062 4.617 1 97.5 71 ASP B C 1
ATOM 1500 O O . ASP B 1 71 ? 6.293 -19.938 4.168 1 97.5 71 ASP B O 1
ATOM 1504 N N . ASP B 1 72 ? 4.254 -18.938 4.25 1 97.81 72 ASP B N 1
ATOM 1505 C CA . ASP B 1 72 ? 3.619 -19.938 3.404 1 97.81 72 ASP B CA 1
ATOM 1506 C C . ASP B 1 72 ? 3.621 -19.516 1.939 1 97.81 72 ASP B C 1
ATOM 1508 O O . ASP B 1 72 ? 2.574 -19.5 1.29 1 97.81 72 ASP B O 1
ATOM 1512 N N . VAL B 1 73 ? 4.824 -19.266 1.462 1 98.5 73 VAL B N 1
ATOM 1513 C CA . VAL B 1 73 ? 4.984 -18.812 0.083 1 98.5 73 VAL B CA 1
ATOM 1514 C C . VAL B 1 73 ? 4.457 -19.875 -0.873 1 98.5 73 VAL B C 1
ATOM 1516 O O . VAL B 1 73 ? 3.676 -19.578 -1.779 1 98.5 73 VAL B O 1
ATOM 1519 N N . ASP B 1 74 ? 4.781 -21.109 -0.673 1 98.5 74 ASP B N 1
ATOM 1520 C CA . ASP B 1 74 ? 4.406 -22.188 -1.575 1 98.5 74 ASP B CA 1
ATOM 1521 C C . ASP B 1 74 ? 2.898 -22.438 -1.536 1 98.5 74 ASP B C 1
ATOM 1523 O O . ASP B 1 74 ? 2.291 -22.766 -2.561 1 98.5 74 ASP B O 1
ATOM 1527 N N . GLY B 1 75 ? 2.32 -22.312 -0.336 1 98.5 75 GLY B N 1
ATOM 1528 C CA . GLY B 1 75 ? 0.878 -22.469 -0.238 1 98.5 75 GLY B CA 1
ATOM 1529 C C . GLY B 1 75 ? 0.111 -21.438 -1.044 1 98.5 75 GLY B C 1
ATOM 1530 O O . GLY B 1 75 ? -0.875 -21.766 -1.707 1 98.5 75 GLY B O 1
ATOM 1531 N N . VAL B 1 76 ? 0.576 -20.203 -0.977 1 98.69 76 VAL B N 1
ATOM 1532 C CA . VAL B 1 76 ? -0.07 -19.172 -1.769 1 98.69 76 VAL B CA 1
ATOM 1533 C C . VAL B 1 76 ? 0.162 -19.422 -3.256 1 98.69 76 VAL B C 1
ATOM 1535 O O . VAL B 1 76 ? -0.754 -19.281 -4.066 1 98.69 76 VAL B O 1
ATOM 1538 N N . ALA B 1 77 ? 1.371 -19.812 -3.604 1 98.81 77 ALA B N 1
ATOM 1539 C CA . ALA B 1 77 ? 1.703 -20.109 -4.996 1 98.81 77 ALA B CA 1
ATOM 1540 C C . ALA B 1 77 ? 0.781 -21.172 -5.574 1 98.81 77 ALA B C 1
ATOM 1542 O O . ALA B 1 77 ? 0.332 -21.062 -6.715 1 98.81 77 ALA B O 1
ATOM 1543 N N . ASP B 1 78 ? 0.469 -22.109 -4.805 1 98.44 78 ASP B N 1
ATOM 1544 C CA . ASP B 1 78 ? -0.381 -23.203 -5.258 1 98.44 78 ASP B CA 1
ATOM 1545 C C . ASP B 1 78 ? -1.77 -22.703 -5.645 1 98.44 78 ASP B C 1
ATOM 1547 O O . ASP B 1 78 ? -2.4 -23.25 -6.555 1 98.44 78 ASP B O 1
ATOM 1551 N N . ARG B 1 79 ? -2.203 -21.672 -5.027 1 97.75 79 ARG B N 1
ATOM 1552 C CA . ARG B 1 79 ? -3.545 -21.141 -5.254 1 97.75 79 ARG B CA 1
ATOM 1553 C C . ARG B 1 79 ? -3.6 -20.312 -6.531 1 97.75 79 ARG B C 1
ATOM 1555 O O . ARG B 1 79 ? 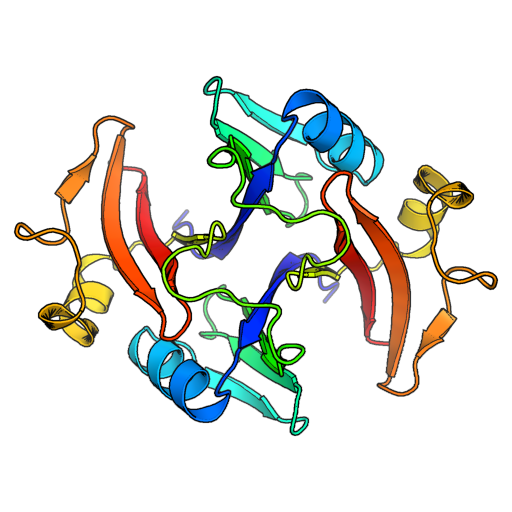-4.68 -20.062 -7.066 1 97.75 79 ARG B O 1
ATOM 1562 N N . VAL B 1 80 ? -2.428 -19.875 -6.992 1 98.31 80 VAL B N 1
ATOM 1563 C CA . VAL B 1 80 ? -2.436 -18.922 -8.102 1 98.31 80 VAL B CA 1
ATOM 1564 C C . VAL B 1 80 ? -1.387 -19.328 -9.133 1 98.31 80 VAL B C 1
ATOM 1566 O O . VAL B 1 80 ? -0.795 -18.469 -9.797 1 98.31 80 VAL B O 1
ATOM 1569 N N . ARG B 1 81 ? -1.072 -20.484 -9.32 1 97.81 81 ARG B N 1
ATOM 1570 C CA . ARG B 1 81 ? 0.025 -21 -10.133 1 97.81 81 ARG B CA 1
ATOM 1571 C C . ARG B 1 81 ? -0.02 -20.406 -11.539 1 97.81 81 ARG B C 1
ATOM 1573 O O . ARG B 1 81 ? 1 -19.953 -12.062 1 97.81 81 ARG B O 1
ATOM 1580 N N . GLU B 1 82 ? -1.135 -20.359 -12.133 1 97.56 82 GLU B N 1
ATOM 1581 C CA . GLU B 1 82 ? -1.286 -19.953 -13.523 1 97.56 82 GLU B CA 1
ATOM 1582 C C . GLU B 1 82 ? -1.051 -18.453 -13.688 1 97.56 82 GLU B C 1
ATOM 1584 O O . GLU B 1 82 ? -0.873 -17.953 -14.805 1 97.56 82 GLU B O 1
ATOM 1589 N N . LEU B 1 83 ? -1.055 -17.734 -12.586 1 98 83 LEU B N 1
ATOM 1590 C CA . LEU B 1 83 ? -0.917 -16.281 -12.625 1 98 83 LEU B CA 1
ATOM 1591 C C . LEU B 1 83 ? 0.519 -15.867 -12.328 1 98 83 LEU B C 1
ATOM 1593 O O . LEU B 1 83 ? 0.866 -14.688 -12.461 1 98 83 LEU B O 1
ATOM 1597 N N . ILE B 1 84 ? 1.349 -16.812 -11.914 1 98.75 84 ILE B N 1
ATOM 1598 C CA . ILE B 1 84 ? 2.713 -16.484 -11.516 1 98.75 84 ILE B CA 1
ATOM 1599 C C . ILE B 1 84 ? 3.504 -16.016 -12.727 1 98.75 84 ILE B C 1
ATOM 1601 O O . ILE B 1 84 ? 3.467 -16.641 -13.789 1 98.75 84 ILE B O 1
ATOM 1605 N N . ILE B 1 85 ? 4.18 -14.922 -12.562 1 98.38 85 ILE B N 1
ATOM 1606 C CA . ILE B 1 85 ? 4.914 -14.281 -13.641 1 98.38 85 ILE B CA 1
ATOM 1607 C C . ILE B 1 85 ? 6.172 -15.086 -13.961 1 98.38 85 ILE B C 1
ATOM 1609 O O . ILE B 1 85 ? 6.492 -15.312 -15.133 1 98.38 85 ILE B O 1
ATOM 1613 N N . GLU B 1 86 ? 6.883 -15.5 -12.914 1 97.81 86 GLU B N 1
ATOM 1614 C CA . GLU B 1 86 ? 8.125 -16.25 -13.094 1 97.81 86 GLU B CA 1
ATOM 1615 C C . GLU B 1 86 ? 7.852 -17.672 -13.547 1 97.81 86 GLU B C 1
ATOM 1617 O O . GLU B 1 86 ? 7.043 -18.375 -12.938 1 97.81 86 GLU B O 1
ATOM 1622 N N . LYS B 1 87 ? 8.531 -18.109 -14.5 1 96.75 87 LYS B N 1
ATOM 1623 C CA .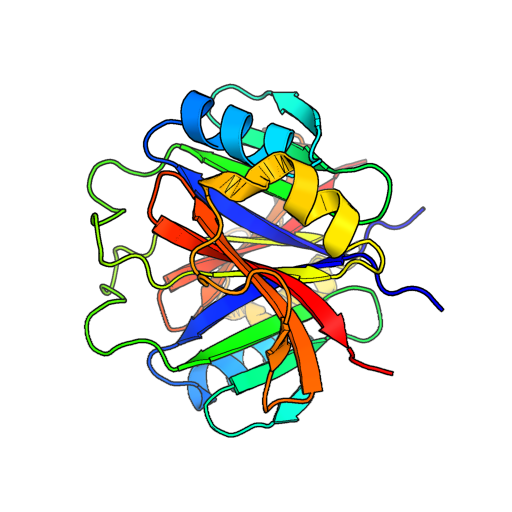 LYS B 1 87 ? 8.344 -19.469 -15.023 1 96.75 87 LYS B CA 1
ATOM 1624 C C . LYS B 1 87 ? 8.727 -20.516 -13.984 1 96.75 87 LYS B C 1
ATOM 1626 O O . LYS B 1 87 ? 8.094 -21.578 -13.898 1 96.75 87 LYS B O 1
ATOM 1631 N N . GLU B 1 88 ? 9.695 -20.234 -13.211 1 97.25 88 GLU B N 1
ATOM 1632 C CA . GLU B 1 88 ? 10.203 -21.188 -12.25 1 97.25 88 GLU B CA 1
ATOM 1633 C C . GLU B 1 88 ? 9.359 -21.203 -10.977 1 97.25 88 GLU B C 1
ATOM 1635 O O . GLU B 1 88 ? 9.547 -22.062 -10.109 1 97.25 88 GLU B O 1
ATOM 1640 N N . GLY B 1 89 ? 8.422 -20.297 -10.875 1 98.19 89 GLY B N 1
ATOM 1641 C CA . GLY B 1 89 ? 7.66 -20.188 -9.641 1 98.19 89 GLY B CA 1
ATOM 1642 C C . GLY B 1 89 ? 8.438 -19.547 -8.508 1 98.19 89 GLY B C 1
ATOM 1643 O O . GLY B 1 89 ? 9.375 -18.781 -8.742 1 98.19 89 GLY B O 1
ATOM 1644 N N . PRO B 1 90 ? 7.918 -19.844 -7.305 1 98.62 90 PRO B N 1
ATOM 1645 C CA . PRO B 1 90 ? 8.688 -19.328 -6.168 1 98.62 90 PRO B CA 1
ATOM 1646 C C . PRO B 1 90 ? 10.164 -19.703 -6.238 1 98.62 90 PRO B C 1
ATOM 1648 O O . PRO B 1 90 ? 10.5 -20.859 -6.539 1 98.62 90 PRO B O 1
ATOM 1651 N N . SER B 1 91 ? 10.953 -18.703 -6.035 1 98.56 91 SER B N 1
ATOM 1652 C CA . SER B 1 91 ? 12.391 -18.969 -6.141 1 98.56 91 SER B CA 1
ATOM 1653 C C . SER B 1 91 ? 13.195 -17.969 -5.309 1 98.56 91 SER B C 1
ATOM 1655 O O . SER B 1 91 ? 12.672 -16.938 -4.902 1 98.56 91 SER B O 1
ATOM 1657 N N . LEU B 1 92 ? 14.406 -18.359 -5.027 1 98.12 92 LEU B N 1
ATOM 1658 C CA . LEU B 1 92 ? 15.328 -17.469 -4.324 1 98.12 92 LEU B CA 1
ATOM 1659 C C . LEU B 1 92 ? 15.766 -16.328 -5.223 1 98.12 92 LEU B C 1
ATOM 1661 O O . LEU B 1 92 ? 16.109 -16.531 -6.387 1 98.12 92 LEU B O 1
ATOM 1665 N N . LYS B 1 93 ? 15.656 -15.117 -4.625 1 97.25 93 LYS B N 1
ATOM 1666 C CA . LYS B 1 93 ? 16.047 -13.922 -5.379 1 97.25 93 LYS B CA 1
ATOM 1667 C C . LYS B 1 93 ? 17.406 -13.414 -4.941 1 97.25 93 LYS B C 1
ATOM 1669 O O . LYS B 1 93 ? 17.875 -13.719 -3.838 1 97.25 93 LYS B O 1
ATOM 1674 N N . PRO B 1 94 ? 18.047 -12.633 -5.734 1 94.25 94 PRO B N 1
ATOM 1675 C CA . PRO B 1 94 ? 19.391 -12.141 -5.426 1 94.25 94 PRO B CA 1
ATOM 1676 C C . PRO B 1 94 ? 19.422 -11.281 -4.164 1 94.25 94 PRO B C 1
ATOM 1678 O O . PRO B 1 94 ? 20.469 -11.156 -3.529 1 94.25 94 PRO B O 1
ATOM 1681 N N . TRP B 1 95 ? 18.344 -10.734 -3.879 1 93 95 TRP B N 1
ATOM 1682 C CA . TRP B 1 95 ? 18.312 -9.844 -2.725 1 93 95 TRP B CA 1
ATOM 1683 C C . TRP B 1 95 ? 17.953 -10.609 -1.454 1 93 95 TRP B C 1
ATOM 1685 O O . TRP B 1 95 ? 17.688 -10 -0.416 1 93 95 TRP B O 1
ATOM 1695 N N . GLY B 1 96 ? 17.875 -11.953 -1.502 1 95 96 GLY B N 1
ATOM 1696 C CA . GLY B 1 96 ? 17.828 -12.766 -0.299 1 95 96 GLY B CA 1
ATOM 1697 C C . GLY B 1 96 ? 16.406 -13.156 0.094 1 95 96 GLY B C 1
ATOM 1698 O O . GLY B 1 96 ? 16.172 -13.586 1.225 1 95 96 GLY B O 1
ATOM 1699 N N . CYS B 1 97 ? 15.516 -13.086 -0.793 1 97.19 97 CYS B N 1
ATOM 1700 C CA . CYS B 1 97 ? 14.141 -13.484 -0.51 1 97.19 97 CYS B CA 1
ATOM 1701 C C . CYS B 1 97 ? 13.734 -14.688 -1.352 1 97.19 97 CYS B C 1
ATOM 1703 O O . CYS B 1 97 ? 14.273 -14.898 -2.441 1 97.19 97 CYS B O 1
ATOM 1705 N N . TYR B 1 98 ? 12.992 -15.539 -0.766 1 98.5 98 TYR B N 1
ATOM 1706 C CA . TYR B 1 98 ? 12.242 -16.547 -1.499 1 98.5 98 TYR B CA 1
ATOM 1707 C C . TYR B 1 98 ? 10.836 -16.047 -1.817 1 98.5 98 TYR B C 1
ATOM 1709 O O . TYR B 1 98 ? 10.031 -15.82 -0.91 1 98.5 98 TYR B O 1
ATOM 1717 N N . GLU B 1 99 ? 10.57 -15.852 -3.105 1 98.75 99 GLU B N 1
ATOM 1718 C CA . GLU B 1 99 ? 9.336 -15.148 -3.438 1 98.75 99 GLU B CA 1
ATOM 1719 C C . GLU B 1 99 ? 8.906 -15.438 -4.875 1 98.75 99 GLU B C 1
ATOM 1721 O O . GLU B 1 99 ? 9.633 -16.094 -5.621 1 98.75 99 GLU B O 1
ATOM 1726 N N . PHE B 1 100 ? 7.73 -15.008 -5.234 1 98.81 100 PHE B N 1
ATOM 1727 C CA . PHE B 1 100 ? 7.203 -14.938 -6.594 1 98.81 100 PHE B CA 1
ATOM 1728 C C . PHE B 1 100 ? 6.332 -13.695 -6.77 1 98.81 100 PHE B C 1
ATOM 1730 O O . PHE B 1 100 ? 6.055 -12.984 -5.801 1 98.81 100 PHE B O 1
ATOM 1737 N N . ALA B 1 101 ? 5.988 -13.469 -8.031 1 98.81 101 ALA B N 1
ATOM 1738 C CA . ALA B 1 101 ? 5.172 -12.281 -8.305 1 98.81 101 ALA B CA 1
ATOM 1739 C C . ALA B 1 101 ? 3.977 -12.633 -9.188 1 98.81 101 ALA B C 1
ATOM 1741 O O . ALA B 1 101 ? 4.039 -13.57 -9.984 1 98.81 101 ALA B O 1
ATOM 1742 N N . VAL B 1 102 ? 2.904 -11.93 -8.992 1 98.81 102 VAL B N 1
ATOM 1743 C CA . VAL B 1 102 ? 1.725 -11.938 -9.852 1 98.81 102 VAL B CA 1
ATOM 1744 C C . VAL B 1 102 ? 1.3 -10.508 -10.156 1 98.81 102 VAL B C 1
ATOM 1746 O O . VAL B 1 102 ? 1.676 -9.57 -9.438 1 98.81 102 VAL B O 1
ATOM 1749 N N . SER B 1 103 ? 0.619 -10.312 -11.227 1 98.38 103 SER B N 1
ATOM 1750 C CA . SER B 1 103 ? 0.012 -9.031 -11.578 1 98.38 103 SER B CA 1
ATOM 1751 C C . SER B 1 103 ? -1.486 -9.039 -11.289 1 98.38 103 SER B C 1
ATOM 1753 O O . SER B 1 103 ? -2.205 -9.938 -11.727 1 98.38 103 SER B O 1
ATOM 1755 N N . ASP B 1 104 ? -1.935 -8.062 -10.539 1 98.44 104 ASP B N 1
ATOM 1756 C CA . ASP B 1 104 ? -3.371 -8 -10.289 1 98.44 104 ASP B CA 1
ATOM 1757 C C . ASP B 1 104 ? -4.125 -7.492 -11.516 1 98.44 104 ASP B C 1
ATOM 1759 O O . ASP B 1 104 ? -3.516 -7.168 -12.531 1 98.44 104 ASP B O 1
ATOM 1763 N N . PRO B 1 105 ? -5.41 -7.398 -11.539 1 97.94 105 PRO B N 1
ATOM 1764 C CA . PRO B 1 105 ? -6.191 -7.07 -12.734 1 97.94 105 PRO B CA 1
ATOM 1765 C C . PRO B 1 105 ? -5.816 -5.719 -13.328 1 97.94 105 PRO B C 1
ATOM 1767 O O . PRO B 1 105 ? -5.988 -5.5 -14.531 1 97.94 105 PRO B O 1
ATOM 1770 N N . ASP B 1 106 ? -5.301 -4.785 -12.5 1 97.62 106 ASP B N 1
ATOM 1771 C CA . ASP B 1 106 ? -4.961 -3.447 -12.984 1 97.62 106 ASP B CA 1
ATOM 1772 C C . ASP B 1 106 ? -3.449 -3.287 -13.125 1 97.62 106 ASP B C 1
ATOM 1774 O O . ASP B 1 106 ? -2.957 -2.18 -13.359 1 97.62 106 ASP B O 1
ATOM 1778 N N . GLY B 1 107 ? -2.76 -4.359 -12.922 1 97.31 107 GLY B N 1
ATOM 1779 C CA . GLY B 1 107 ? -1.334 -4.32 -13.203 1 97.31 107 GLY B CA 1
ATOM 1780 C C . GLY B 1 107 ? -0.492 -4.02 -11.977 1 97.31 107 GLY B C 1
ATOM 1781 O O . GLY B 1 107 ? 0.715 -3.795 -12.086 1 97.31 107 GLY B O 1
ATOM 1782 N N . THR B 1 108 ? -1.077 -3.93 -10.844 1 97.94 108 THR B N 1
ATOM 1783 C CA . THR B 1 108 ? -0.264 -3.844 -9.641 1 97.94 108 THR B CA 1
ATOM 1784 C C . THR B 1 108 ? 0.599 -5.09 -9.477 1 97.94 108 THR B C 1
ATOM 1786 O O . THR B 1 108 ? 0.098 -6.215 -9.57 1 97.94 108 THR B O 1
ATOM 1789 N N . LEU B 1 109 ? 1.906 -4.84 -9.289 1 98.19 109 LEU B N 1
ATOM 1790 C CA . LEU B 1 109 ? 2.799 -5.973 -9.062 1 98.19 109 LEU B CA 1
ATOM 1791 C C . LEU B 1 109 ? 2.73 -6.43 -7.609 1 98.19 109 LEU B C 1
ATOM 1793 O O . LEU B 1 109 ? 3.07 -5.672 -6.695 1 98.19 109 LEU B O 1
ATOM 1797 N N . VAL B 1 110 ? 2.236 -7.676 -7.398 1 98.88 110 VAL B N 1
ATOM 1798 C CA . VAL B 1 110 ? 2.109 -8.25 -6.062 1 98.88 110 VAL B CA 1
ATOM 1799 C C . VAL B 1 110 ? 3.184 -9.32 -5.855 1 98.88 110 VAL B C 1
ATOM 1801 O O . VAL B 1 110 ? 3.199 -10.336 -6.551 1 98.88 110 VAL B O 1
ATOM 1804 N N . ARG B 1 111 ? 4.047 -9.047 -4.941 1 98.81 111 ARG B N 1
ATOM 1805 C CA . ARG B 1 111 ? 5.066 -10.023 -4.574 1 98.81 111 ARG B CA 1
ATOM 1806 C C . ARG B 1 111 ? 4.684 -10.75 -3.289 1 98.81 111 ARG B C 1
ATOM 1808 O O . ARG B 1 111 ? 4.168 -10.141 -2.352 1 98.81 111 ARG B O 1
ATOM 1815 N N . ILE B 1 112 ? 4.82 -12 -3.309 1 98.88 112 ILE B N 1
ATOM 1816 C CA . ILE B 1 112 ? 4.582 -12.844 -2.146 1 98.88 112 ILE B CA 1
ATOM 1817 C C . ILE B 1 112 ? 5.879 -13.539 -1.738 1 98.88 112 ILE B C 1
ATOM 1819 O O . ILE B 1 112 ? 6.496 -14.242 -2.545 1 98.88 112 ILE B O 1
ATOM 1823 N N . GLY B 1 113 ? 6.281 -13.258 -0.527 1 98.62 113 GLY B N 1
ATOM 1824 C CA . GLY B 1 113 ? 7.578 -13.836 -0.209 1 98.62 113 GLY B CA 1
ATOM 1825 C C . GLY B 1 113 ? 7.934 -13.727 1.262 1 98.62 113 GLY B C 1
ATOM 1826 O O . GLY B 1 113 ? 7.113 -13.297 2.074 1 98.62 113 GLY B O 1
ATOM 1827 N N . ARG B 1 114 ? 9.141 -14.219 1.563 1 98.19 114 ARG B N 1
ATOM 1828 C CA . ARG B 1 114 ? 9.781 -14.188 2.875 1 98.19 114 ARG B CA 1
ATOM 1829 C C . ARG B 1 114 ? 11.289 -14.008 2.744 1 98.19 114 ARG B C 1
ATOM 1831 O O . ARG B 1 114 ? 11.867 -14.305 1.697 1 98.19 114 ARG B O 1
ATOM 1838 N N . ILE B 1 115 ? 11.828 -13.453 3.832 1 95.25 115 ILE B N 1
ATOM 1839 C CA . ILE B 1 115 ? 13.289 -13.438 3.871 1 95.25 115 ILE B CA 1
ATOM 1840 C C . ILE B 1 115 ? 13.812 -14.875 3.859 1 95.25 115 ILE B C 1
ATOM 1842 O O . ILE B 1 115 ? 13.312 -15.734 4.59 1 95.25 115 ILE B O 1
ATOM 1846 N N . ALA B 1 116 ? 14.805 -15.102 2.918 1 92.69 116 ALA B N 1
ATOM 1847 C CA . ALA B 1 116 ? 15.344 -16.453 2.777 1 92.69 116 ALA B CA 1
ATOM 1848 C C . ALA B 1 116 ? 16.266 -16.797 3.947 1 92.69 116 ALA B C 1
ATOM 1850 O O . ALA B 1 116 ? 17 -15.945 4.438 1 92.69 116 ALA B O 1
ATOM 1851 N N . SER B 1 117 ? 15.992 -17.812 4.855 1 76.06 117 SER B N 1
ATOM 1852 C CA . SER B 1 117 ? 16.828 -18.281 5.953 1 76.06 117 SER B CA 1
ATOM 1853 C C . SER B 1 117 ? 18.172 -18.797 5.449 1 76.06 117 SER B C 1
ATOM 1855 O O . SER B 1 117 ? 18.281 -19.266 4.316 1 76.06 117 SER B O 1
#